Protein AF-A0AB73K8T6-F1 (afdb_monomer_lite)

Radius of gyration: 28.18 Å; chains: 1; bounding box: 65×50×75 Å

Secondary structure (DSSP, 8-state):
--HHHHHHHHHHHHHTTSPPPS-----TTSTTTTHHHHTTTS-GGG--HHHHHHHHHHBTTTB--HHHHHHHHHHHHHHHHHT-TTPPPHHHHHHHHHHTTGGGS-HHHHHHHHHHHHHHHHHHHHSSS-SS-HHHHHHHHHHTT--SHHHHHHHTT--SHHHHHHHHHHHHHSEE-SSS-EE--TT--TTSHHHHHHHHHHSSSHHHHHHHHHHHH---HHHHHHHHHHHHHH-HHHHTPPP--SS--HHHHHHHHHHHHHHHHHHHHHHHHHHHHHHHHTTPPPP-HHHHHTTS--SBTTB---HHHHHHHHHHIIIII-TT--SHHHHHHHHHHHHTT-

Sequence (342 aa):
MTMTDAAQRRLYEVFGQVARPERIEVCPHCSDADLGCSLLKEPVSAIAAADLAGYAAKAITTWGGAGDLRYLLPRMLECVVAGAADFPDPEIVLGKLALADWHHWPAEEARAIDDFLHAWWETTLEQYPAPQPVGTVLCSIAAAGIDLDPYLRAWSPLDGDDSIRHLYDFLATDVDWSPDPQLTNAFWNGESVAYRQVLTWIGGGPATRAVEAAFERATSEPVLELLDTIHDWISPLERDRPAVPGTLSERETMEYLARTGAKSRWAHNKRLAKARSDACDRGKEPFDLAVLETLCDTSREGRMDAVDIRHERFEWKYYTQFPDVMTLRDFARKVDELNRWS

pLDDT: mean 85.0, std 15.56, range [35.66, 98.5]

Structure (mmCIF, N/CA/C/O backbone):
data_AF-A0AB73K8T6-F1
#
_entry.id   AF-A0AB73K8T6-F1
#
loop_
_atom_site.group_PDB
_atom_site.id
_atom_site.type_symbol
_atom_site.label_atom_id
_atom_site.label_alt_id
_atom_site.label_comp_id
_atom_site.label_asym_id
_atom_site.label_entity_id
_atom_site.label_seq_id
_atom_site.pdbx_PDB_ins_code
_atom_site.Cartn_x
_atom_site.Cartn_y
_atom_site.Cartn_z
_atom_site.occupancy
_atom_site.B_iso_or_equiv
_atom_site.auth_seq_id
_atom_site.auth_comp_id
_atom_site.auth_asym_id
_atom_site.auth_atom_id
_atom_site.pdbx_PDB_model_num
ATOM 1 N N . MET A 1 1 ? 10.091 -20.225 1.231 1.00 59.16 1 MET A N 1
ATOM 2 C CA . MET A 1 1 ? 10.067 -19.618 -0.108 1.00 59.16 1 MET A CA 1
ATOM 3 C C . MET A 1 1 ? 8.746 -18.893 -0.206 1.00 59.16 1 MET A C 1
ATOM 5 O O . MET A 1 1 ? 7.718 -19.561 -0.157 1.00 59.16 1 MET A O 1
ATOM 9 N N . THR A 1 2 ? 8.783 -17.567 -0.167 1.00 82.12 2 THR A N 1
ATOM 10 C CA . THR A 1 2 ? 7.595 -16.702 -0.215 1.00 82.12 2 THR A CA 1
ATOM 11 C C . THR A 1 2 ? 6.998 -16.690 -1.628 1.00 82.12 2 THR A C 1
ATOM 13 O O . THR A 1 2 ? 7.630 -17.166 -2.579 1.00 82.12 2 THR A O 1
ATOM 16 N N . MET A 1 3 ? 5.783 -16.153 -1.788 1.00 86.62 3 MET A N 1
ATOM 17 C CA . MET A 1 3 ? 5.211 -15.914 -3.121 1.00 86.62 3 MET A CA 1
ATOM 18 C C . MET A 1 3 ? 6.088 -14.954 -3.931 1.00 86.62 3 MET A C 1
ATOM 20 O O . MET A 1 3 ? 6.347 -15.204 -5.109 1.00 86.62 3 MET A O 1
ATOM 24 N N . THR A 1 4 ? 6.644 -13.935 -3.270 1.00 89.69 4 THR A N 1
ATOM 25 C CA . THR A 1 4 ? 7.599 -13.004 -3.881 1.00 89.69 4 THR A CA 1
ATOM 26 C C . THR A 1 4 ? 8.863 -13.715 -4.381 1.00 89.69 4 THR A C 1
ATOM 28 O O . THR A 1 4 ? 9.263 -13.480 -5.518 1.00 89.69 4 THR A O 1
ATOM 31 N N . ASP A 1 5 ? 9.444 -14.661 -3.628 1.00 91.31 5 ASP A N 1
ATOM 32 C CA . ASP A 1 5 ? 10.625 -15.425 -4.083 1.00 91.31 5 ASP A CA 1
ATOM 33 C C . ASP A 1 5 ? 10.322 -16.226 -5.364 1.00 91.31 5 ASP A C 1
ATOM 35 O O . ASP A 1 5 ? 11.162 -16.375 -6.256 1.00 91.31 5 ASP A O 1
ATOM 39 N N . ALA A 1 6 ? 9.116 -16.798 -5.461 1.00 93.81 6 ALA A N 1
ATOM 40 C CA . ALA A 1 6 ? 8.698 -17.544 -6.642 1.00 93.81 6 ALA A CA 1
ATOM 41 C C . ALA A 1 6 ? 8.513 -16.621 -7.856 1.00 93.81 6 ALA A C 1
ATOM 43 O O . ALA A 1 6 ? 8.988 -16.959 -8.943 1.00 93.81 6 ALA A O 1
ATOM 44 N N . ALA A 1 7 ? 7.896 -15.453 -7.664 1.00 96.12 7 ALA A N 1
ATOM 45 C CA . ALA A 1 7 ? 7.729 -14.457 -8.716 1.00 96.12 7 ALA A CA 1
ATOM 46 C C . ALA A 1 7 ? 9.072 -13.845 -9.164 1.00 96.12 7 ALA A C 1
ATOM 48 O O . ALA A 1 7 ? 9.309 -13.685 -10.360 1.00 96.12 7 ALA A O 1
ATOM 49 N N . GLN A 1 8 ? 10.010 -13.610 -8.241 1.00 95.38 8 GLN A N 1
ATOM 50 C CA . GLN A 1 8 ? 11.372 -13.173 -8.566 1.00 95.38 8 GLN A CA 1
ATOM 51 C C . GLN A 1 8 ? 12.116 -14.196 -9.428 1.00 95.38 8 GLN A C 1
ATOM 53 O O . GLN A 1 8 ? 12.714 -13.835 -10.441 1.00 95.38 8 GLN A O 1
ATOM 58 N N . ARG A 1 9 ? 12.044 -15.492 -9.091 1.00 96.69 9 ARG A N 1
ATOM 59 C CA . ARG A 1 9 ? 12.618 -16.541 -9.954 1.00 96.69 9 ARG A CA 1
ATOM 60 C C . ARG A 1 9 ? 11.992 -16.522 -11.345 1.00 96.69 9 ARG A C 1
ATOM 62 O O . ARG A 1 9 ? 12.717 -16.632 -12.331 1.00 96.69 9 ARG A O 1
ATOM 69 N N . ARG A 1 10 ? 10.673 -16.324 -11.432 1.00 97.50 10 ARG A N 1
ATOM 70 C CA . ARG A 1 10 ? 9.970 -16.226 -12.714 1.00 97.50 10 ARG A CA 1
ATOM 71 C C . ARG A 1 10 ? 10.443 -15.031 -13.547 1.00 97.50 10 ARG A C 1
ATOM 73 O O . ARG A 1 10 ? 10.624 -15.191 -14.752 1.00 97.50 10 ARG A O 1
ATOM 80 N N . LEU A 1 11 ? 10.702 -13.877 -12.928 1.00 97.81 11 LEU A N 1
ATOM 81 C CA . LEU A 1 11 ? 11.311 -12.731 -13.611 1.00 97.81 11 LEU A CA 1
ATOM 82 C C . LEU A 1 11 ? 12.661 -13.114 -14.229 1.00 97.81 11 LEU A C 1
ATOM 84 O O . LEU A 1 11 ? 12.871 -12.883 -15.416 1.00 97.81 11 LEU A O 1
ATOM 88 N N . TYR A 1 12 ? 13.551 -13.756 -13.469 1.00 98.06 12 TYR A N 1
ATOM 89 C CA . TYR A 1 12 ? 14.845 -14.201 -14.000 1.00 98.06 12 TYR A CA 1
ATOM 90 C C . TYR A 1 12 ? 14.717 -15.222 -15.140 1.00 98.06 12 TYR A C 1
ATOM 92 O O . TYR A 1 12 ? 15.482 -15.157 -16.099 1.00 98.06 12 TYR A O 1
ATOM 100 N N . GLU A 1 13 ? 13.755 -16.145 -15.073 1.00 97.88 13 GLU A N 1
ATOM 101 C CA . GLU A 1 13 ? 13.498 -17.113 -16.149 1.00 97.88 13 GLU A CA 1
ATOM 102 C C . GLU A 1 13 ? 13.061 -16.431 -17.453 1.00 97.88 13 GLU A C 1
ATOM 104 O O . GLU A 1 13 ? 13.583 -16.746 -18.525 1.00 97.88 13 GLU A O 1
ATOM 109 N N . VAL A 1 14 ? 12.103 -15.503 -17.360 1.00 98.06 14 VAL A N 1
ATOM 110 C CA . VAL A 1 14 ? 11.500 -14.829 -18.517 1.00 98.06 14 VAL A CA 1
ATOM 111 C C . VAL A 1 14 ? 12.468 -13.815 -19.120 1.00 98.06 14 VAL A C 1
ATOM 113 O O . VAL A 1 14 ? 12.782 -13.882 -20.309 1.00 98.06 14 VAL A O 1
ATOM 116 N N . PHE A 1 15 ? 13.008 -12.914 -18.300 1.00 97.81 15 PHE A N 1
ATOM 117 C CA . PHE A 1 15 ? 13.932 -11.880 -18.764 1.00 97.81 15 PHE A CA 1
ATOM 118 C C . PHE A 1 15 ? 15.334 -12.423 -19.060 1.00 97.81 15 PHE A C 1
ATOM 120 O O . PHE A 1 15 ? 16.096 -11.780 -19.776 1.00 97.81 15 PHE A O 1
ATOM 127 N N . GLY A 1 16 ? 15.662 -13.642 -18.619 1.00 95.25 16 GLY A N 1
ATOM 128 C CA . GLY A 1 16 ? 16.872 -14.351 -19.043 1.00 95.25 16 GLY A CA 1
ATOM 129 C C . GLY A 1 16 ? 16.922 -14.650 -20.548 1.00 95.25 16 GLY A C 1
ATOM 130 O O . GLY A 1 16 ? 17.994 -14.952 -21.069 1.00 95.25 16 GLY A O 1
ATOM 131 N N . GLN A 1 17 ? 15.788 -14.546 -21.256 1.00 93.75 17 GLN A N 1
ATOM 132 C CA . GLN A 1 17 ? 15.719 -14.647 -22.719 1.00 93.75 17 GLN A CA 1
ATOM 133 C C . GLN A 1 17 ? 16.012 -13.317 -23.433 1.00 93.75 17 GLN A C 1
ATOM 135 O O . GLN A 1 17 ? 16.189 -13.299 -24.654 1.00 93.75 17 GLN A O 1
ATOM 140 N N . VAL A 1 18 ? 16.057 -12.195 -22.706 1.00 95.19 18 VAL A N 1
ATOM 141 C CA . VAL A 1 18 ? 16.370 -10.885 -23.283 1.00 95.19 18 VAL A CA 1
ATOM 142 C C . VAL A 1 18 ? 17.841 -10.859 -23.683 1.00 95.19 18 VAL A C 1
ATOM 144 O O . VAL A 1 18 ? 18.731 -11.174 -22.892 1.00 95.19 18 VAL A O 1
ATOM 147 N N . ALA A 1 19 ? 18.103 -10.480 -24.935 1.00 93.19 19 ALA A N 1
ATOM 148 C CA . ALA A 1 19 ? 19.460 -10.397 -25.451 1.00 93.19 19 ALA A CA 1
ATOM 149 C C . ALA A 1 19 ? 20.286 -9.405 -24.625 1.00 93.19 19 ALA A C 1
ATOM 151 O O . ALA A 1 19 ? 19.894 -8.252 -24.441 1.00 93.19 19 ALA A O 1
ATOM 152 N N . ARG A 1 20 ? 21.453 -9.858 -24.160 1.00 94.00 20 ARG A N 1
ATOM 153 C CA . ARG A 1 20 ? 22.410 -9.008 -23.458 1.00 94.00 20 ARG A CA 1
ATOM 154 C C . ARG A 1 20 ? 22.823 -7.829 -24.357 1.00 94.00 20 ARG A C 1
ATOM 156 O O . ARG A 1 20 ? 23.320 -8.082 -25.457 1.00 94.00 20 ARG A O 1
ATOM 163 N N . PRO A 1 21 ? 22.700 -6.574 -23.889 1.00 91.62 21 PRO A N 1
ATOM 164 C CA . PRO A 1 21 ? 23.194 -5.415 -24.620 1.00 91.62 21 PRO A CA 1
ATOM 165 C C . PRO A 1 21 ? 24.708 -5.485 -24.847 1.00 91.62 21 PRO A C 1
ATOM 167 O O . PRO A 1 21 ? 25.460 -5.948 -23.985 1.00 91.62 21 PRO A O 1
ATOM 170 N N . GLU A 1 22 ? 25.174 -4.988 -25.992 1.00 88.12 22 GLU A N 1
ATOM 171 C CA . GLU A 1 22 ? 26.615 -4.847 -26.256 1.00 88.12 22 GLU A CA 1
ATOM 172 C C . GLU A 1 22 ? 27.227 -3.708 -25.432 1.00 88.12 22 GLU A C 1
ATOM 174 O O . GLU A 1 22 ? 28.360 -3.805 -24.959 1.00 88.12 22 GLU A O 1
ATOM 179 N N . ARG A 1 23 ? 26.459 -2.629 -25.253 1.00 88.06 23 ARG A N 1
ATOM 180 C CA . ARG A 1 23 ? 26.807 -1.451 -24.460 1.00 88.06 23 ARG A CA 1
ATOM 181 C C . ARG A 1 23 ? 25.536 -0.815 -23.910 1.00 88.06 23 ARG A C 1
ATOM 183 O O . ARG A 1 23 ? 24.521 -0.813 -24.597 1.00 88.06 23 ARG A O 1
ATOM 190 N N . ILE A 1 24 ? 25.636 -0.209 -22.733 1.00 88.75 24 ILE A N 1
ATOM 191 C CA . ILE A 1 24 ? 24.610 0.697 -22.211 1.00 88.75 24 ILE A CA 1
ATOM 192 C C . ILE A 1 24 ? 25.091 2.115 -22.499 1.00 88.75 24 ILE A C 1
ATOM 194 O O . ILE A 1 24 ? 26.185 2.498 -22.082 1.00 88.75 24 ILE A O 1
ATOM 198 N N . GLU A 1 25 ? 24.306 2.885 -23.248 1.00 84.94 25 GLU A N 1
ATOM 199 C CA . GLU A 1 25 ? 24.643 4.282 -23.515 1.00 84.94 25 GLU A CA 1
ATOM 200 C C . GLU A 1 25 ? 24.491 5.103 -22.237 1.00 84.94 25 GLU A C 1
ATOM 202 O O . GLU A 1 25 ? 23.451 5.071 -21.586 1.00 84.94 25 GLU A O 1
ATOM 207 N N . VAL A 1 26 ? 25.535 5.836 -21.866 1.00 82.31 26 VAL A N 1
ATOM 208 C CA . VAL A 1 26 ? 25.570 6.658 -20.653 1.00 82.31 26 VAL A CA 1
ATOM 209 C C . VAL A 1 26 ? 25.834 8.107 -21.027 1.00 82.31 26 VAL A C 1
ATOM 211 O O . VAL A 1 26 ? 26.551 8.396 -21.988 1.00 82.31 26 VAL A O 1
ATOM 214 N N . CYS A 1 27 ? 25.254 9.036 -20.268 1.00 74.44 27 CYS A N 1
ATOM 215 C CA . CYS A 1 27 ? 25.465 10.461 -20.497 1.00 74.44 27 CYS A CA 1
ATOM 216 C C . CYS A 1 27 ? 26.969 10.811 -20.404 1.00 74.44 27 CYS A C 1
ATOM 218 O O . CYS A 1 27 ? 27.564 10.600 -19.344 1.00 74.44 27 CYS A O 1
ATOM 220 N N . PRO A 1 28 ? 27.577 11.416 -21.447 1.00 67.12 28 PRO A N 1
ATOM 221 C CA . PRO A 1 28 ? 29.012 11.733 -21.474 1.00 67.12 28 PRO A CA 1
ATOM 222 C C . PRO A 1 28 ? 29.466 12.731 -20.401 1.00 67.12 28 PRO A C 1
ATOM 224 O O . PRO A 1 28 ? 30.656 12.844 -20.127 1.00 67.12 28 PRO A O 1
ATOM 227 N N . HIS A 1 29 ? 28.527 13.489 -19.830 1.00 69.44 29 HIS A N 1
ATOM 228 C CA . HIS A 1 29 ? 28.793 14.511 -18.816 1.00 69.44 29 HIS A CA 1
ATOM 229 C C . HIS A 1 29 ? 28.636 13.990 -17.382 1.00 69.44 29 HIS A C 1
ATOM 231 O O . HIS A 1 29 ? 28.974 14.700 -16.437 1.00 69.44 29 HIS A O 1
ATOM 237 N N . CYS A 1 30 ? 28.104 12.780 -17.201 1.00 66.19 30 CYS A N 1
ATOM 238 C CA . CYS A 1 30 ? 28.025 12.159 -15.887 1.00 66.19 30 CYS A CA 1
ATOM 239 C C . CYS A 1 30 ? 29.389 11.550 -15.535 1.00 66.19 30 CYS A C 1
ATOM 241 O O . CYS A 1 30 ? 29.990 10.863 -16.356 1.00 66.19 30 CYS A O 1
ATOM 243 N N . SER A 1 31 ? 29.846 11.744 -14.295 1.00 58.09 31 SER A N 1
ATOM 244 C CA . SER A 1 31 ? 31.110 11.244 -13.706 1.00 58.09 31 SER A CA 1
ATOM 245 C C . SER A 1 31 ? 31.275 9.713 -13.683 1.00 58.09 31 SER A C 1
ATOM 247 O O . SER A 1 31 ? 32.236 9.194 -13.128 1.00 58.09 31 SER A O 1
ATOM 249 N N . ASP A 1 32 ? 30.348 9.005 -14.313 1.00 60.38 32 ASP A N 1
ATOM 250 C CA . ASP A 1 32 ? 30.041 7.593 -14.155 1.00 60.38 32 ASP A CA 1
ATOM 251 C C . ASP A 1 32 ? 30.169 6.837 -15.498 1.00 60.38 32 ASP A C 1
ATOM 253 O O . ASP A 1 32 ? 29.643 5.738 -15.652 1.00 60.38 32 ASP A O 1
ATOM 257 N N . ALA A 1 33 ? 30.820 7.421 -16.512 1.00 55.19 33 ALA A N 1
ATOM 258 C CA . ALA A 1 33 ? 30.839 6.879 -17.876 1.00 55.19 33 ALA A CA 1
ATOM 259 C C . ALA A 1 33 ? 31.382 5.431 -17.974 1.00 55.19 33 ALA A C 1
ATOM 261 O O . ALA A 1 33 ? 30.957 4.666 -18.840 1.00 55.19 33 ALA A O 1
ATOM 262 N N . ASP A 1 34 ? 32.259 5.025 -17.050 1.00 59.97 34 ASP A N 1
ATOM 263 C CA . ASP A 1 34 ? 32.814 3.666 -16.989 1.00 59.97 34 ASP A CA 1
ATOM 264 C C . ASP A 1 34 ? 31.864 2.632 -16.338 1.00 59.97 34 ASP A C 1
ATOM 266 O O . ASP A 1 34 ? 32.060 1.423 -16.512 1.00 59.97 34 ASP A O 1
ATOM 270 N N . LEU A 1 35 ? 30.813 3.072 -15.628 1.00 62.88 35 LEU A N 1
ATOM 271 C CA . LEU A 1 35 ? 29.858 2.194 -14.929 1.00 62.88 35 LEU A CA 1
ATOM 272 C C . LEU A 1 35 ? 28.919 1.450 -15.890 1.00 62.88 35 LEU A C 1
ATOM 274 O O . LEU A 1 35 ? 28.563 0.301 -15.641 1.00 62.88 35 LEU A O 1
ATOM 278 N N . GLY A 1 36 ? 28.563 2.037 -17.037 1.00 61.50 36 GLY A N 1
ATOM 279 C CA . GLY A 1 36 ? 27.741 1.340 -18.040 1.00 61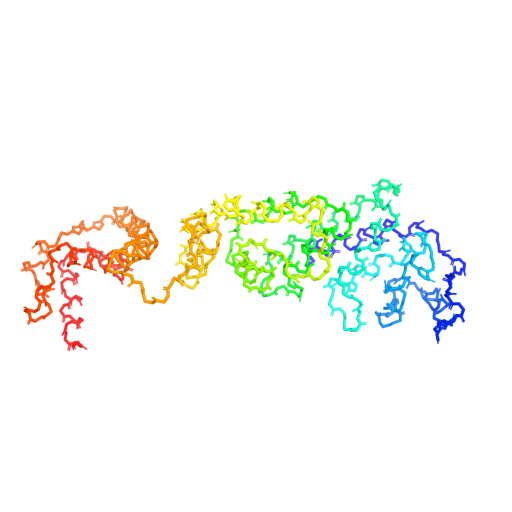.50 36 GLY A CA 1
ATOM 280 C C . GLY A 1 36 ? 28.401 0.051 -18.552 1.00 61.50 36 GLY A C 1
ATOM 281 O O . GLY A 1 36 ? 27.735 -0.960 -18.774 1.00 61.50 36 GLY A O 1
ATOM 282 N N . CYS A 1 37 ? 29.732 0.053 -18.671 1.00 63.41 37 CYS A N 1
ATOM 283 C CA . CYS A 1 37 ? 30.513 -1.108 -19.092 1.00 63.41 37 CYS A CA 1
ATOM 284 C C . CYS A 1 37 ? 30.730 -2.135 -17.969 1.00 63.41 37 CYS A C 1
ATOM 286 O O . CYS A 1 37 ? 30.956 -3.309 -18.267 1.00 63.41 37 CYS A O 1
ATOM 288 N N . SER A 1 38 ? 30.702 -1.737 -16.689 1.00 77.50 38 SER A N 1
ATOM 289 C CA . SER A 1 38 ? 30.888 -2.674 -15.570 1.00 77.50 38 SER A CA 1
ATOM 290 C C . SER A 1 38 ? 29.658 -3.548 -15.330 1.00 77.50 38 SER A C 1
ATOM 292 O O . SER A 1 38 ? 29.824 -4.735 -15.055 1.00 77.50 38 SER A O 1
ATOM 294 N N . LEU A 1 39 ? 28.449 -3.015 -15.538 1.00 85.81 39 LEU A N 1
ATOM 295 C CA . LEU A 1 39 ? 27.178 -3.736 -15.357 1.00 85.81 39 LEU A CA 1
ATOM 296 C C . LEU A 1 39 ? 27.010 -4.946 -16.277 1.00 85.81 39 LEU A C 1
ATOM 298 O O . LEU A 1 39 ? 26.256 -5.863 -15.972 1.00 85.81 39 LEU A O 1
ATOM 302 N N . LEU A 1 40 ? 27.722 -4.965 -17.402 1.00 89.50 40 LEU A N 1
ATOM 303 C CA . LEU A 1 40 ? 27.667 -6.062 -18.360 1.00 89.50 40 LEU A CA 1
ATOM 304 C C . LEU A 1 40 ? 28.763 -7.113 -18.115 1.00 89.50 40 LEU A C 1
ATOM 306 O O . LEU A 1 40 ? 28.820 -8.100 -18.840 1.00 89.50 40 LEU A O 1
ATOM 310 N N . LYS A 1 41 ? 29.674 -6.940 -17.149 1.00 87.38 41 LYS A N 1
ATOM 311 C CA . LYS A 1 41 ? 30.784 -7.895 -16.943 1.00 87.38 41 LYS A CA 1
ATOM 312 C C . LYS A 1 41 ? 30.318 -9.213 -16.332 1.00 87.38 41 LYS A C 1
ATOM 314 O O . LYS A 1 41 ? 30.777 -10.268 -16.761 1.00 87.38 41 LYS A O 1
ATOM 319 N N . GLU A 1 42 ? 29.394 -9.130 -15.387 1.00 88.00 42 GLU A N 1
ATOM 320 C CA . GLU A 1 42 ? 28.877 -10.264 -14.626 1.00 88.00 42 GLU A CA 1
ATOM 321 C C . GLU A 1 42 ? 27.467 -10.663 -15.098 1.00 88.00 42 GLU A C 1
ATOM 323 O O . GLU A 1 42 ? 26.777 -9.870 -15.751 1.00 88.00 42 GLU A O 1
ATOM 328 N N . PRO A 1 43 ? 27.002 -11.888 -14.787 1.00 92.19 43 PRO A N 1
ATOM 329 C CA . PRO A 1 43 ? 25.594 -12.245 -14.933 1.00 92.19 43 PRO A CA 1
ATOM 330 C C . PRO A 1 43 ? 24.690 -11.270 -14.166 1.00 92.19 43 PRO A C 1
ATOM 332 O O . PRO A 1 43 ? 25.046 -10.831 -13.075 1.00 92.19 43 PRO A O 1
ATOM 335 N N . VAL A 1 44 ? 23.490 -10.988 -14.687 1.00 95.25 44 VAL A N 1
ATOM 336 C CA . VAL A 1 44 ? 22.542 -10.010 -14.103 1.00 95.25 44 VAL A CA 1
ATOM 337 C C . VAL A 1 44 ? 22.264 -10.270 -12.619 1.00 95.25 44 VAL A C 1
ATOM 339 O O . VAL A 1 44 ? 22.242 -9.339 -11.820 1.00 95.25 44 VAL A O 1
ATOM 342 N N . SER A 1 45 ? 22.137 -11.539 -12.225 1.00 95.12 45 SER A N 1
ATOM 343 C CA . SER A 1 45 ? 21.906 -11.949 -10.834 1.00 95.12 45 SER A CA 1
ATOM 344 C C . SER A 1 45 ? 23.086 -11.687 -9.889 1.00 95.12 45 SER A C 1
ATOM 346 O O . SER A 1 45 ? 22.910 -11.698 -8.677 1.00 95.12 45 SER A O 1
ATOM 348 N N . ALA A 1 46 ? 24.297 -11.491 -10.418 1.00 94.56 46 ALA A N 1
ATOM 349 C CA . ALA A 1 46 ? 25.523 -11.293 -9.642 1.00 94.56 46 ALA A CA 1
ATOM 350 C C . ALA A 1 46 ? 25.921 -9.814 -9.501 1.00 94.56 46 ALA A C 1
ATOM 352 O O . ALA A 1 46 ? 26.876 -9.504 -8.790 1.00 94.56 46 ALA A O 1
ATOM 353 N N . ILE A 1 47 ? 25.201 -8.895 -10.152 1.00 93.38 47 ILE A N 1
ATOM 354 C CA . ILE A 1 47 ? 25.486 -7.460 -10.067 1.00 93.38 47 ILE A CA 1
ATOM 355 C C . ILE A 1 47 ? 25.196 -6.977 -8.639 1.00 93.38 47 ILE A C 1
ATOM 357 O O . ILE A 1 47 ? 24.110 -7.206 -8.093 1.00 93.38 47 ILE A O 1
ATOM 361 N N . ALA A 1 48 ? 26.160 -6.300 -8.014 1.00 91.88 48 ALA A N 1
ATOM 362 C CA . ALA A 1 48 ? 25.964 -5.722 -6.691 1.00 91.88 48 ALA A CA 1
ATOM 363 C C . ALA A 1 48 ? 24.959 -4.558 -6.749 1.00 91.88 48 ALA A C 1
ATOM 365 O O . ALA A 1 48 ? 24.943 -3.784 -7.705 1.00 91.88 48 ALA A O 1
ATOM 366 N N . ALA A 1 49 ? 24.136 -4.405 -5.706 1.00 93.00 49 ALA A N 1
ATOM 367 C CA . ALA A 1 49 ? 23.122 -3.349 -5.656 1.00 93.00 49 ALA A CA 1
ATOM 368 C C . ALA A 1 49 ? 23.735 -1.946 -5.817 1.00 93.00 49 ALA A C 1
ATOM 370 O O . ALA A 1 49 ? 23.202 -1.136 -6.570 1.00 93.00 49 ALA A O 1
ATOM 371 N N . ALA A 1 50 ? 24.889 -1.696 -5.188 1.00 89.88 50 ALA A N 1
ATOM 372 C CA . ALA A 1 50 ? 25.610 -0.426 -5.283 1.00 89.88 50 ALA A CA 1
ATOM 373 C C . ALA A 1 50 ? 26.061 -0.099 -6.719 1.00 89.88 50 ALA A C 1
ATOM 375 O O . ALA A 1 50 ? 25.933 1.041 -7.159 1.00 89.88 50 ALA A O 1
ATOM 376 N N . ASP A 1 51 ? 26.525 -1.100 -7.473 1.00 89.25 51 ASP A N 1
ATOM 377 C CA . ASP A 1 51 ? 26.923 -0.910 -8.872 1.00 89.25 51 ASP A CA 1
ATOM 378 C C . ASP A 1 51 ? 25.697 -0.633 -9.758 1.00 89.25 51 ASP A C 1
ATOM 380 O O . ASP A 1 51 ? 25.744 0.199 -10.665 1.00 89.25 51 ASP A O 1
ATOM 384 N N . LEU A 1 52 ? 24.573 -1.301 -9.470 1.00 92.69 52 LEU A N 1
ATOM 385 C CA . LEU A 1 52 ? 23.320 -1.167 -10.215 1.00 92.69 52 LEU A CA 1
ATOM 386 C C . LEU A 1 52 ? 22.556 0.130 -9.902 1.00 92.69 52 LEU A C 1
ATOM 388 O O . LEU A 1 52 ? 21.840 0.632 -10.771 1.00 92.69 52 LEU A O 1
ATOM 392 N N . ALA A 1 53 ? 22.714 0.694 -8.702 1.00 92.19 53 ALA A N 1
ATOM 393 C CA . ALA A 1 53 ? 21.979 1.870 -8.229 1.00 92.19 53 ALA A CA 1
ATOM 394 C C . ALA A 1 53 ? 22.109 3.067 -9.185 1.00 92.19 53 ALA A C 1
ATOM 396 O O . ALA A 1 53 ? 21.123 3.740 -9.501 1.00 92.19 53 ALA A O 1
ATOM 397 N N . GLY A 1 54 ? 23.319 3.287 -9.714 1.00 89.94 54 GLY A N 1
ATOM 398 C CA . GLY A 1 54 ? 23.600 4.362 -10.664 1.00 89.94 54 GLY A CA 1
ATOM 399 C C . GLY A 1 54 ? 22.790 4.249 -11.958 1.00 89.94 54 GLY A C 1
ATOM 400 O O . GLY A 1 54 ? 22.289 5.267 -12.442 1.00 89.94 54 GLY A O 1
ATOM 401 N N . TYR A 1 55 ? 22.624 3.026 -12.475 1.00 92.56 55 TYR A N 1
ATOM 402 C CA . TYR A 1 55 ? 21.757 2.747 -13.619 1.00 92.56 55 TYR A CA 1
ATOM 403 C C . TYR A 1 55 ? 20.281 2.860 -13.237 1.00 92.56 55 TYR A C 1
ATOM 405 O O . TYR A 1 55 ? 19.543 3.562 -13.921 1.00 92.56 55 TYR A O 1
ATOM 413 N N . ALA A 1 56 ? 19.850 2.251 -12.130 1.00 94.62 56 ALA A N 1
ATOM 414 C CA . ALA A 1 56 ? 18.449 2.246 -11.706 1.00 94.62 56 ALA A CA 1
ATOM 415 C C . ALA A 1 56 ? 17.863 3.667 -11.563 1.00 94.62 56 ALA A C 1
ATOM 417 O O . ALA A 1 56 ? 16.757 3.935 -12.035 1.00 94.62 56 ALA A O 1
ATOM 418 N N . ALA A 1 57 ? 18.636 4.616 -11.024 1.00 92.69 57 ALA A N 1
ATOM 419 C CA . ALA A 1 57 ? 18.222 6.018 -10.921 1.00 92.69 57 ALA A CA 1
ATOM 420 C C . ALA A 1 57 ? 18.046 6.697 -12.299 1.00 92.69 57 ALA A C 1
ATOM 422 O O . ALA A 1 57 ? 17.168 7.543 -12.502 1.00 92.69 57 ALA A O 1
ATOM 423 N N . LYS A 1 58 ? 18.885 6.323 -13.270 1.00 91.75 58 LYS A N 1
ATOM 424 C CA . LYS A 1 58 ? 19.097 7.044 -14.536 1.00 91.75 58 LYS A CA 1
ATOM 425 C C . LYS A 1 58 ? 18.506 6.349 -15.766 1.00 91.75 58 LYS A C 1
ATOM 427 O O . LYS A 1 58 ? 18.492 6.954 -16.842 1.00 91.75 58 LYS A O 1
ATOM 432 N N . ALA A 1 59 ? 18.016 5.120 -15.605 1.00 93.62 59 ALA A N 1
ATOM 433 C CA . ALA A 1 59 ? 17.482 4.289 -16.673 1.00 93.62 59 ALA A CA 1
ATOM 434 C C . ALA A 1 59 ? 16.424 5.049 -17.482 1.00 93.62 59 ALA A C 1
ATOM 436 O O . ALA A 1 59 ? 15.580 5.748 -16.902 1.00 93.62 59 ALA A O 1
ATOM 437 N N . ILE A 1 60 ? 16.501 4.920 -18.811 1.00 93.00 60 ILE A N 1
ATOM 438 C CA . ILE A 1 60 ? 15.632 5.520 -19.842 1.00 93.00 60 ILE A CA 1
ATOM 439 C C . ILE A 1 60 ? 15.728 7.045 -19.954 1.00 93.00 60 ILE A C 1
ATOM 441 O O . ILE A 1 60 ? 15.599 7.590 -21.047 1.00 93.00 60 ILE A O 1
ATOM 445 N N . THR A 1 61 ? 15.972 7.758 -18.857 1.00 90.19 61 THR A N 1
ATOM 446 C CA . THR A 1 61 ? 16.026 9.223 -18.865 1.00 90.19 61 THR A CA 1
ATOM 447 C C . THR A 1 61 ? 17.365 9.740 -19.370 1.00 90.19 61 THR A C 1
ATOM 449 O O . THR A 1 61 ? 17.411 10.654 -20.186 1.00 90.19 61 THR A O 1
ATOM 452 N N . THR A 1 62 ? 18.465 9.170 -18.881 1.00 86.94 62 THR A N 1
ATOM 453 C CA . THR A 1 62 ? 19.824 9.594 -19.262 1.00 86.94 62 THR A CA 1
ATOM 454 C C . THR A 1 62 ? 20.743 8.430 -19.597 1.00 86.94 62 THR A C 1
ATOM 456 O O . THR A 1 62 ? 21.810 8.658 -20.169 1.00 86.94 62 THR A O 1
ATOM 459 N N . TRP A 1 63 ? 20.373 7.210 -19.197 1.00 89.88 63 TRP A N 1
ATOM 460 C CA . TRP A 1 63 ? 21.160 5.998 -19.382 1.00 89.88 63 TRP A CA 1
ATOM 461 C C . TRP A 1 63 ? 20.315 4.900 -20.020 1.00 89.88 63 TRP A C 1
ATOM 463 O O . TRP A 1 63 ? 19.270 4.526 -19.484 1.00 89.88 63 TRP A O 1
ATOM 473 N N . GLY A 1 64 ? 20.817 4.344 -21.117 1.00 90.62 64 GLY A N 1
ATOM 474 C CA . GLY A 1 64 ? 20.216 3.231 -21.837 1.00 90.62 64 GLY A CA 1
ATOM 475 C C . GLY A 1 64 ? 18.804 3.498 -22.359 1.00 90.62 64 GLY A C 1
ATOM 476 O O . GLY A 1 64 ? 18.250 4.592 -22.245 1.00 90.62 64 GLY A O 1
ATOM 477 N N . GLY A 1 65 ? 18.215 2.459 -22.940 1.00 93.62 65 GLY A N 1
ATOM 478 C CA . GLY A 1 65 ? 16.824 2.440 -23.390 1.00 93.62 65 GLY A CA 1
ATOM 479 C C . GLY A 1 65 ? 16.004 1.327 -22.739 1.00 93.62 65 GLY A C 1
ATOM 480 O O . GLY A 1 65 ? 16.465 0.618 -21.845 1.00 93.62 65 GLY A O 1
ATOM 481 N N . ALA A 1 66 ? 14.780 1.130 -23.234 1.00 95.62 66 ALA A N 1
ATOM 482 C CA . ALA A 1 66 ? 13.880 0.082 -22.746 1.00 95.62 66 ALA A CA 1
ATOM 483 C C . ALA A 1 66 ? 14.486 -1.333 -22.847 1.00 95.62 66 ALA A C 1
ATOM 485 O O . ALA A 1 66 ? 14.214 -2.175 -21.999 1.00 95.62 66 ALA A O 1
ATOM 486 N N . GLY A 1 67 ? 15.336 -1.600 -23.847 1.00 95.75 67 GLY A N 1
ATOM 487 C CA . GLY A 1 67 ? 16.035 -2.885 -23.981 1.00 95.75 67 GLY A CA 1
ATOM 488 C C . GLY A 1 67 ? 17.021 -3.162 -22.842 1.00 95.75 67 GLY A C 1
ATOM 489 O O . GLY A 1 67 ? 17.036 -4.266 -22.302 1.00 95.75 67 GLY A O 1
ATOM 490 N N . ASP A 1 68 ? 17.787 -2.148 -22.430 1.00 95.38 68 ASP A N 1
ATOM 491 C CA . ASP A 1 68 ? 18.712 -2.263 -21.297 1.00 95.38 68 ASP A CA 1
ATOM 492 C C . ASP A 1 68 ? 17.943 -2.449 -19.986 1.00 95.38 68 ASP A C 1
ATOM 494 O O . ASP A 1 68 ? 18.339 -3.259 -19.147 1.00 95.38 68 ASP A O 1
ATOM 498 N N . LEU A 1 69 ? 16.808 -1.746 -19.846 1.00 97.12 69 LEU A N 1
ATOM 499 C CA . LEU A 1 69 ? 15.954 -1.869 -18.667 1.00 97.12 69 LEU A CA 1
ATOM 500 C C . LEU A 1 69 ? 15.431 -3.296 -18.561 1.00 97.12 69 LEU A C 1
ATOM 502 O O . LEU A 1 69 ? 15.582 -3.905 -17.512 1.00 97.12 69 LEU A O 1
ATOM 506 N N . ARG A 1 70 ? 14.887 -3.850 -19.652 1.00 97.69 70 ARG A N 1
ATOM 507 C CA . ARG A 1 70 ? 14.413 -5.242 -19.715 1.00 97.69 70 ARG A CA 1
ATOM 508 C C . ARG A 1 70 ? 15.488 -6.225 -19.262 1.00 97.69 70 ARG A C 1
ATOM 510 O O . ARG A 1 70 ? 15.205 -7.107 -18.462 1.00 97.69 70 ARG A O 1
ATOM 517 N N . TYR A 1 71 ? 16.722 -6.052 -19.733 1.00 97.31 71 TYR A N 1
ATOM 518 C CA . TYR A 1 71 ? 17.828 -6.937 -19.370 1.00 97.31 71 TYR A CA 1
ATOM 519 C C . TYR A 1 71 ? 18.184 -6.868 -17.873 1.00 97.31 71 TYR A C 1
ATOM 521 O O . TYR A 1 71 ? 18.449 -7.899 -17.258 1.00 97.31 71 TYR A O 1
ATOM 529 N N . LEU A 1 72 ? 18.174 -5.675 -17.268 1.00 97.19 72 LEU A N 1
ATOM 530 C CA . LEU A 1 72 ? 18.566 -5.467 -15.865 1.00 97.19 72 LEU A CA 1
ATOM 531 C C . LEU A 1 72 ? 17.401 -5.563 -14.863 1.00 97.19 72 LEU A C 1
ATOM 533 O O . LEU A 1 72 ? 17.637 -5.636 -13.653 1.00 97.19 72 LEU A O 1
ATOM 537 N N . LEU A 1 73 ? 16.156 -5.595 -15.346 1.00 98.06 73 LEU A N 1
ATOM 538 C CA . LEU A 1 73 ? 14.949 -5.483 -14.530 1.00 98.06 73 LEU A CA 1
ATOM 539 C C . LEU A 1 73 ? 14.845 -6.526 -13.406 1.00 98.06 73 LEU A C 1
ATOM 541 O O . LEU A 1 73 ? 14.555 -6.111 -12.282 1.00 98.06 73 LEU A O 1
ATOM 545 N N . PRO A 1 74 ? 15.107 -7.834 -13.623 1.00 98.06 74 PRO A N 1
ATOM 546 C CA . PRO A 1 74 ? 14.968 -8.824 -12.552 1.00 98.06 74 PRO A CA 1
ATOM 547 C C . PRO A 1 74 ? 15.822 -8.484 -11.332 1.00 98.06 74 PRO A C 1
ATOM 549 O O . PRO A 1 74 ? 15.350 -8.559 -10.199 1.00 98.06 74 PRO A O 1
ATOM 552 N N . ARG A 1 75 ? 17.059 -8.028 -11.567 1.00 97.56 75 ARG A N 1
ATOM 553 C CA . ARG A 1 75 ? 17.969 -7.641 -10.491 1.00 97.56 75 ARG A CA 1
ATOM 554 C C . ARG A 1 75 ? 17.539 -6.345 -9.817 1.00 97.56 75 ARG A C 1
ATOM 556 O O . ARG A 1 75 ? 17.642 -6.242 -8.599 1.00 97.56 75 ARG A O 1
ATOM 563 N N . MET A 1 76 ? 17.040 -5.376 -10.585 1.00 97.56 76 MET A N 1
ATOM 564 C CA . MET A 1 76 ? 16.518 -4.121 -10.032 1.00 97.56 76 MET A CA 1
ATOM 565 C C . MET A 1 76 ? 15.344 -4.377 -9.080 1.00 97.56 76 MET A C 1
ATOM 567 O O . MET A 1 76 ? 15.343 -3.855 -7.967 1.00 97.56 76 MET A O 1
ATOM 571 N N . LEU A 1 77 ? 14.384 -5.214 -9.484 1.00 97.56 77 LEU A N 1
ATOM 572 C CA . LEU A 1 77 ? 13.217 -5.557 -8.665 1.00 97.56 77 LEU A CA 1
ATOM 573 C C . LEU A 1 77 ? 13.589 -6.404 -7.440 1.00 97.56 77 LEU A C 1
ATOM 575 O O . LEU A 1 77 ? 13.015 -6.219 -6.368 1.00 97.56 77 LEU A O 1
ATOM 579 N N . GLU A 1 78 ? 14.590 -7.280 -7.554 1.00 96.38 78 GLU A N 1
ATOM 580 C CA . GLU A 1 78 ? 15.140 -7.997 -6.399 1.00 96.38 78 GLU A CA 1
ATOM 581 C C . GLU A 1 78 ? 15.731 -7.035 -5.354 1.00 96.38 78 GLU A C 1
ATOM 583 O O . GLU A 1 78 ? 15.423 -7.157 -4.169 1.00 96.38 78 GLU A O 1
ATOM 588 N N . CYS A 1 79 ? 16.528 -6.047 -5.782 1.00 95.81 79 CYS A N 1
ATOM 589 C CA . CYS A 1 79 ? 17.104 -5.035 -4.888 1.00 95.81 79 CYS A CA 1
ATOM 590 C C . CYS A 1 79 ? 16.030 -4.193 -4.181 1.00 95.81 79 CYS A C 1
ATOM 592 O O . CYS A 1 79 ? 16.180 -3.895 -2.995 1.00 95.81 79 CYS A O 1
ATOM 594 N N . VAL A 1 80 ? 14.952 -3.839 -4.893 1.00 95.12 80 VAL A N 1
ATOM 595 C CA . VAL A 1 80 ? 13.807 -3.092 -4.341 1.00 95.12 80 VAL A CA 1
ATOM 596 C C . VAL A 1 80 ? 13.126 -3.871 -3.218 1.00 95.12 80 VAL A C 1
ATOM 598 O O . VAL A 1 80 ? 12.911 -3.330 -2.135 1.00 95.12 80 VAL A O 1
ATOM 601 N N . VAL A 1 81 ? 12.822 -5.152 -3.437 1.00 92.62 81 VAL A N 1
ATOM 602 C CA . VAL A 1 81 ? 12.172 -5.996 -2.417 1.00 92.62 81 VAL A CA 1
ATOM 603 C C . VAL A 1 81 ? 13.093 -6.226 -1.223 1.00 92.62 81 VAL A C 1
ATOM 605 O O . VAL A 1 81 ? 12.643 -6.197 -0.081 1.00 92.62 81 VAL A O 1
ATOM 608 N N . ALA A 1 82 ? 14.390 -6.419 -1.474 1.00 90.75 82 ALA A N 1
ATOM 60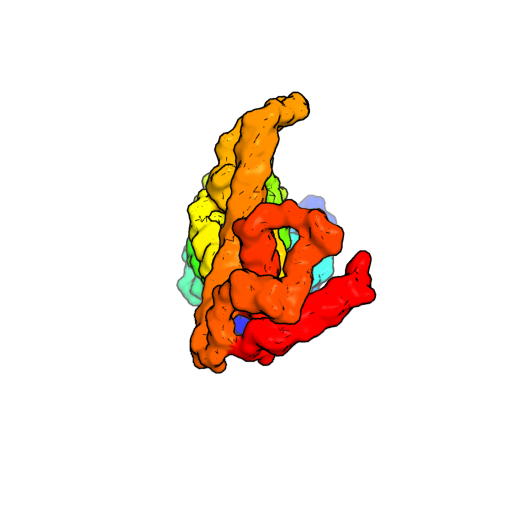9 C CA . ALA A 1 82 ? 15.376 -6.636 -0.423 1.00 90.75 82 ALA A CA 1
ATOM 610 C C . ALA A 1 82 ? 15.645 -5.389 0.442 1.00 90.75 82 ALA A C 1
ATOM 612 O O . ALA A 1 82 ? 16.300 -5.517 1.475 1.00 90.75 82 ALA A O 1
ATOM 613 N N . GLY A 1 83 ? 15.182 -4.199 0.033 1.00 88.44 83 GLY A N 1
ATOM 614 C CA . GLY A 1 83 ? 15.475 -2.943 0.732 1.00 88.44 83 GLY A CA 1
ATOM 615 C C . GLY A 1 83 ? 16.972 -2.633 0.748 1.00 88.44 83 GLY A C 1
ATOM 616 O O . GLY A 1 83 ? 17.524 -2.268 1.785 1.00 88.44 83 GLY A O 1
ATOM 617 N N . ALA A 1 84 ? 17.658 -2.864 -0.378 1.00 87.69 84 ALA A N 1
ATOM 618 C CA . ALA A 1 84 ? 19.103 -2.679 -0.461 1.00 87.69 84 ALA A CA 1
ATOM 619 C C . ALA A 1 84 ? 19.505 -1.235 -0.108 1.00 87.69 84 ALA A C 1
ATOM 621 O O . ALA A 1 84 ? 18.969 -0.277 -0.664 1.00 87.69 84 ALA A O 1
ATOM 622 N N . ALA A 1 85 ? 20.475 -1.087 0.799 1.00 84.69 85 ALA A N 1
ATOM 623 C CA . ALA A 1 85 ? 20.995 0.221 1.189 1.00 84.69 85 ALA A CA 1
ATOM 624 C C . ALA A 1 85 ? 21.561 0.979 -0.023 1.00 84.69 85 ALA A C 1
ATOM 626 O O . ALA A 1 85 ? 22.171 0.375 -0.909 1.00 84.69 85 ALA A O 1
ATOM 627 N N . ASP A 1 86 ? 21.356 2.298 -0.041 1.00 85.38 86 ASP A N 1
ATOM 628 C CA . ASP A 1 86 ? 21.799 3.215 -1.101 1.00 85.38 86 ASP A CA 1
ATOM 629 C C . ASP A 1 86 ? 21.236 2.907 -2.507 1.00 85.38 86 ASP A C 1
ATOM 631 O O . ASP A 1 86 ? 21.702 3.460 -3.508 1.00 85.38 86 ASP A O 1
ATOM 635 N N . PHE A 1 87 ? 20.220 2.043 -2.607 1.00 93.56 87 PHE A N 1
ATOM 636 C CA . PHE A 1 87 ? 19.470 1.828 -3.842 1.00 93.56 87 PHE A CA 1
ATOM 637 C C . PHE A 1 87 ? 18.386 2.909 -4.007 1.00 93.56 87 PHE A C 1
ATOM 639 O O . PHE A 1 87 ? 17.886 3.413 -3.001 1.00 93.56 87 PHE A O 1
ATOM 646 N N . PRO A 1 88 ? 18.009 3.297 -5.243 1.00 94.94 88 PRO A N 1
ATOM 647 C CA . PRO A 1 88 ? 16.952 4.284 -5.447 1.00 94.94 88 PRO A CA 1
ATOM 648 C C . PRO A 1 88 ? 15.615 3.841 -4.851 1.00 94.94 88 PRO A C 1
ATOM 650 O O . PRO A 1 88 ? 15.314 2.644 -4.843 1.00 94.94 88 PRO A O 1
ATOM 653 N N . ASP A 1 89 ? 14.806 4.822 -4.441 1.00 95.31 89 ASP A N 1
ATOM 654 C CA . ASP A 1 89 ? 13.466 4.580 -3.907 1.00 95.31 89 ASP A CA 1
ATOM 655 C C . ASP A 1 89 ? 12.646 3.690 -4.861 1.00 95.31 89 ASP A C 1
ATOM 657 O O . ASP A 1 89 ? 12.728 3.863 -6.089 1.00 95.31 89 ASP A O 1
ATOM 661 N N . PRO A 1 90 ? 11.852 2.740 -4.335 1.00 97.12 90 PRO A N 1
ATOM 662 C CA . PRO A 1 90 ? 11.055 1.828 -5.150 1.00 97.12 90 PRO A CA 1
ATOM 663 C C . PRO A 1 90 ? 10.200 2.539 -6.208 1.00 97.12 90 PRO A C 1
ATOM 665 O O . PRO A 1 90 ? 10.157 2.106 -7.360 1.00 97.12 90 PRO A O 1
ATOM 668 N N . GLU A 1 91 ? 9.610 3.685 -5.872 1.00 97.69 91 GLU A N 1
ATOM 669 C CA . GLU A 1 91 ? 8.792 4.503 -6.765 1.00 97.69 91 GLU A CA 1
ATOM 670 C C . GLU A 1 91 ? 9.578 4.992 -7.989 1.00 97.69 91 GLU A C 1
ATOM 672 O O . GLU A 1 91 ? 9.051 5.014 -9.104 1.00 97.69 91 GLU A O 1
ATOM 677 N N . ILE A 1 92 ? 10.863 5.326 -7.815 1.00 97.00 92 ILE A N 1
ATOM 678 C CA . ILE A 1 92 ? 11.752 5.726 -8.916 1.00 97.00 92 ILE A CA 1
ATOM 679 C C . ILE A 1 92 ? 11.995 4.542 -9.848 1.00 97.00 92 ILE A C 1
ATOM 681 O O . ILE A 1 92 ? 11.959 4.706 -11.070 1.00 97.00 92 ILE A O 1
ATOM 685 N N . VAL A 1 93 ? 12.265 3.365 -9.279 1.00 97.88 93 VAL A N 1
ATOM 686 C CA . VAL A 1 93 ? 12.585 2.145 -10.030 1.00 97.88 93 VAL A CA 1
ATOM 687 C C . VAL A 1 93 ? 11.365 1.655 -10.808 1.00 97.88 93 VAL A C 1
ATOM 689 O O . VAL A 1 93 ? 11.462 1.433 -12.015 1.00 97.88 93 VAL A O 1
ATOM 692 N N . LEU A 1 94 ? 10.207 1.540 -10.152 1.00 97.94 94 LEU A N 1
ATOM 693 C CA . LEU A 1 94 ? 8.962 1.108 -10.788 1.00 97.94 94 LEU A CA 1
ATOM 694 C C . LEU A 1 94 ? 8.432 2.159 -11.772 1.00 97.94 94 LEU A C 1
ATOM 696 O O . LEU A 1 94 ? 7.930 1.795 -12.833 1.00 97.94 94 LEU A O 1
ATOM 700 N N . GLY A 1 95 ? 8.663 3.450 -11.516 1.00 97.56 95 GLY A N 1
ATOM 701 C CA . GLY A 1 95 ? 8.393 4.524 -12.475 1.00 97.56 95 GLY A CA 1
ATOM 702 C C . GLY A 1 95 ? 9.095 4.342 -13.826 1.00 97.56 95 GLY A C 1
ATOM 703 O O . GLY A 1 95 ? 8.582 4.775 -14.862 1.00 97.56 95 GLY A O 1
ATOM 704 N N . LYS A 1 96 ? 10.244 3.647 -13.865 1.00 97.75 96 LYS A N 1
ATOM 705 C CA . LYS A 1 96 ? 10.939 3.339 -15.128 1.00 97.75 96 LYS A CA 1
ATOM 706 C C . LYS A 1 96 ? 10.147 2.394 -16.016 1.00 97.75 96 LYS A C 1
ATOM 708 O O . LYS A 1 96 ? 10.260 2.507 -17.232 1.00 97.75 96 LYS A O 1
ATOM 713 N N . LEU A 1 97 ? 9.343 1.503 -15.439 1.00 98.00 97 LEU A N 1
ATOM 714 C CA . LEU A 1 97 ? 8.494 0.602 -16.211 1.00 98.00 97 LEU A CA 1
ATOM 715 C C . LEU A 1 97 ? 7.493 1.402 -17.042 1.00 98.00 97 LEU A C 1
ATOM 717 O O . LEU A 1 97 ? 7.419 1.203 -18.254 1.00 98.00 97 LEU A O 1
ATOM 721 N N . ALA A 1 98 ? 6.786 2.356 -16.424 1.00 96.25 98 ALA A N 1
ATOM 722 C CA . ALA A 1 98 ? 5.837 3.218 -17.127 1.00 96.25 98 ALA A CA 1
ATOM 723 C C . ALA A 1 98 ? 6.510 4.020 -18.253 1.00 96.25 98 ALA A C 1
ATOM 725 O O . ALA A 1 98 ? 5.983 4.082 -19.362 1.00 96.25 98 ALA A O 1
ATOM 726 N N . LEU A 1 99 ? 7.711 4.565 -18.013 1.00 96.56 99 LEU A N 1
ATOM 727 C CA . LEU A 1 99 ? 8.498 5.252 -19.050 1.00 96.56 99 LEU A CA 1
ATOM 728 C C . LEU A 1 99 ? 8.891 4.336 -20.218 1.00 96.56 99 LEU A C 1
ATOM 730 O O . LEU A 1 99 ? 9.073 4.809 -21.338 1.00 96.56 99 LEU A O 1
ATOM 734 N N . ALA A 1 100 ? 9.047 3.041 -19.956 1.00 97.19 100 ALA A N 1
ATOM 735 C CA . ALA A 1 100 ? 9.413 2.037 -20.947 1.00 97.19 100 ALA A CA 1
ATOM 736 C C . ALA A 1 100 ? 8.220 1.426 -21.689 1.00 97.19 100 ALA A C 1
ATOM 738 O O . ALA A 1 100 ? 8.428 0.536 -22.519 1.00 97.19 100 ALA A O 1
ATOM 739 N N . ASP A 1 101 ? 7.003 1.862 -21.350 1.00 96.38 101 ASP A N 1
ATOM 740 C CA . ASP A 1 101 ? 5.744 1.342 -21.875 1.00 96.38 101 ASP A CA 1
ATOM 741 C C . ASP A 1 101 ? 5.655 -0.193 -21.782 1.00 96.38 101 ASP A C 1
ATOM 743 O O . ASP A 1 101 ? 5.344 -0.908 -22.737 1.00 96.38 101 ASP A O 1
ATOM 747 N N . TRP A 1 102 ? 6.007 -0.713 -20.603 1.00 97.88 102 TRP A N 1
ATOM 748 C CA . TRP A 1 102 ? 6.211 -2.144 -20.370 1.00 97.88 102 TRP A CA 1
ATOM 749 C C . TRP A 1 102 ? 4.988 -3.026 -20.649 1.00 97.88 102 TRP A C 1
ATOM 751 O O . TRP A 1 102 ? 5.145 -4.191 -21.005 1.00 97.88 102 TRP A O 1
ATOM 761 N N . HIS A 1 103 ? 3.774 -2.479 -20.568 1.00 96.25 103 HIS A N 1
ATOM 762 C CA . HIS A 1 103 ? 2.544 -3.191 -20.923 1.00 96.25 103 HIS A CA 1
ATOM 763 C C . HIS A 1 103 ? 2.519 -3.642 -22.398 1.00 96.25 103 HIS A C 1
ATOM 765 O O . HIS A 1 103 ? 1.804 -4.581 -22.743 1.00 96.25 103 HIS A O 1
ATOM 771 N N . HIS A 1 104 ? 3.308 -3.000 -23.268 1.00 96.62 104 HIS A N 1
ATOM 772 C CA . HIS A 1 104 ? 3.446 -3.351 -24.685 1.00 96.62 104 HIS A CA 1
ATOM 773 C C . HIS A 1 104 ? 4.645 -4.270 -24.978 1.00 96.62 104 HIS A C 1
ATOM 775 O O . HIS A 1 104 ? 4.925 -4.582 -26.140 1.00 96.62 104 HIS A O 1
ATOM 781 N N . TRP A 1 105 ? 5.372 -4.715 -23.951 1.00 97.50 105 TRP A N 1
ATOM 782 C CA . TRP A 1 105 ? 6.414 -5.733 -24.092 1.00 97.50 105 TRP A CA 1
ATOM 783 C C . TRP A 1 105 ? 5.804 -7.109 -24.419 1.00 97.50 105 TRP A C 1
ATOM 785 O O . TRP A 1 105 ? 4.581 -7.278 -24.386 1.00 97.50 105 TRP A O 1
ATOM 795 N N . PRO A 1 106 ? 6.619 -8.126 -24.773 1.00 98.00 106 PRO A N 1
ATOM 796 C CA . PRO A 1 106 ? 6.110 -9.476 -24.989 1.00 98.00 106 PRO A CA 1
ATOM 797 C C . PRO A 1 106 ? 5.221 -9.952 -23.834 1.00 98.00 106 PRO A C 1
ATOM 799 O O . PRO A 1 106 ? 5.547 -9.758 -22.667 1.00 98.00 106 PRO A O 1
ATOM 802 N N . ALA A 1 107 ? 4.113 -10.622 -24.159 1.00 97.69 107 ALA A N 1
ATOM 803 C CA . ALA A 1 107 ? 3.074 -10.973 -23.187 1.00 97.69 107 ALA A CA 1
ATOM 804 C C . ALA A 1 107 ? 3.576 -11.786 -21.978 1.00 97.69 107 ALA A C 1
ATOM 806 O O . ALA A 1 107 ? 2.991 -11.715 -20.900 1.00 97.69 107 ALA A O 1
ATOM 807 N N . GLU A 1 108 ? 4.645 -12.574 -22.131 1.00 97.69 108 GLU A N 1
ATOM 808 C CA . GLU A 1 108 ? 5.248 -13.285 -20.998 1.00 97.69 108 GLU A CA 1
ATOM 809 C C . GLU A 1 108 ? 6.022 -12.364 -20.053 1.00 97.69 108 GLU A C 1
ATOM 811 O O . GLU A 1 108 ? 5.992 -12.598 -18.849 1.00 97.69 108 GLU A O 1
ATOM 816 N N . GLU A 1 109 ? 6.671 -11.324 -20.579 1.00 98.44 109 GLU A N 1
ATOM 817 C CA . GLU A 1 109 ? 7.406 -10.328 -19.793 1.00 98.44 109 GLU A CA 1
ATOM 818 C C . GLU A 1 109 ? 6.450 -9.438 -19.007 1.00 98.44 109 GLU A C 1
ATOM 820 O O . GLU A 1 109 ? 6.615 -9.301 -17.798 1.00 98.44 109 GLU A O 1
ATOM 825 N N . ALA A 1 110 ? 5.417 -8.903 -19.667 1.00 98.12 110 ALA A N 1
ATOM 826 C CA . ALA A 1 110 ? 4.406 -8.086 -19.000 1.00 98.12 110 ALA A CA 1
ATOM 827 C C . ALA A 1 110 ? 3.713 -8.879 -17.879 1.00 98.12 110 ALA A C 1
ATOM 829 O O . ALA A 1 110 ? 3.692 -8.455 -16.729 1.00 98.12 110 ALA A O 1
ATOM 830 N N . ARG A 1 111 ? 3.272 -10.108 -18.170 1.00 98.00 111 ARG A N 1
ATOM 831 C CA . ARG A 1 111 ? 2.655 -10.974 -17.159 1.00 98.00 111 ARG A CA 1
ATOM 832 C C . ARG A 1 111 ? 3.592 -11.304 -15.995 1.00 98.00 111 ARG A C 1
ATOM 834 O O . ARG A 1 111 ? 3.139 -11.358 -14.863 1.00 98.00 111 ARG A O 1
ATOM 841 N N . ALA A 1 112 ? 4.886 -11.515 -16.245 1.00 98.38 112 ALA A N 1
ATOM 842 C CA . ALA A 1 112 ? 5.840 -11.772 -15.166 1.00 98.38 112 ALA A CA 1
ATOM 843 C C . ALA A 1 112 ? 6.017 -10.558 -14.237 1.00 98.38 112 ALA A C 1
ATOM 845 O O . ALA A 1 112 ? 6.241 -10.743 -13.043 1.00 98.38 112 ALA A O 1
ATOM 846 N N . ILE A 1 113 ? 5.909 -9.336 -14.771 1.00 98.50 113 ILE A N 1
ATOM 847 C CA . ILE A 1 113 ? 5.899 -8.104 -13.974 1.00 98.50 113 ILE A CA 1
ATOM 848 C C . ILE A 1 113 ? 4.602 -8.012 -13.164 1.00 98.50 113 ILE A C 1
ATOM 850 O O . ILE A 1 113 ? 4.681 -7.816 -11.955 1.00 98.50 113 ILE A O 1
ATOM 854 N N . ASP A 1 114 ? 3.437 -8.210 -13.790 1.00 97.69 114 ASP A N 1
ATOM 855 C CA . ASP A 1 114 ? 2.137 -8.208 -13.097 1.00 97.69 114 ASP A CA 1
ATOM 856 C C . ASP A 1 114 ? 2.106 -9.214 -11.937 1.00 97.69 114 ASP A C 1
ATOM 858 O O . ASP A 1 114 ? 1.794 -8.853 -10.800 1.00 97.69 114 ASP A O 1
ATOM 862 N N . ASP A 1 115 ? 2.494 -10.465 -12.204 1.00 97.50 115 ASP A N 1
ATOM 863 C CA . ASP A 1 115 ? 2.539 -11.538 -11.206 1.00 97.50 115 ASP A CA 1
ATOM 864 C C . ASP A 1 115 ? 3.484 -11.177 -10.044 1.00 97.50 115 ASP A C 1
ATOM 866 O O . ASP A 1 115 ? 3.195 -11.463 -8.880 1.00 97.50 115 ASP A O 1
ATOM 870 N N . PHE A 1 116 ? 4.610 -10.523 -10.346 1.00 98.31 116 PHE A N 1
ATOM 871 C CA . PHE A 1 116 ? 5.548 -10.042 -9.336 1.00 98.31 116 PHE A CA 1
ATOM 872 C C . PHE A 1 116 ? 4.967 -8.919 -8.476 1.00 98.31 116 PHE A C 1
ATOM 874 O O . PHE A 1 116 ? 5.098 -8.981 -7.255 1.00 98.31 116 PHE A O 1
ATOM 881 N N . LEU A 1 117 ? 4.322 -7.916 -9.076 1.00 98.12 117 LEU A N 1
ATOM 882 C CA . LEU A 1 117 ? 3.734 -6.798 -8.333 1.00 98.12 117 LEU A CA 1
ATOM 883 C C . LEU A 1 117 ? 2.615 -7.279 -7.401 1.00 98.12 117 LEU A C 1
ATOM 885 O O . LEU A 1 117 ? 2.562 -6.861 -6.244 1.00 98.12 117 LEU A O 1
ATOM 889 N N . HIS A 1 118 ? 1.777 -8.209 -7.867 1.00 97.69 118 HIS A N 1
ATOM 890 C CA . HIS A 1 118 ? 0.759 -8.850 -7.036 1.00 97.69 118 HIS A CA 1
ATOM 891 C C . HIS A 1 118 ? 1.368 -9.640 -5.873 1.00 97.69 118 HIS A C 1
ATOM 893 O O . HIS A 1 118 ? 0.974 -9.433 -4.726 1.00 97.69 118 HIS A O 1
ATOM 899 N N . ALA A 1 119 ? 2.367 -10.487 -6.141 1.00 97.31 119 ALA A N 1
ATOM 900 C CA . ALA A 1 119 ? 3.025 -11.269 -5.096 1.00 97.31 119 ALA A CA 1
ATOM 901 C C . ALA A 1 119 ? 3.735 -10.382 -4.059 1.00 97.31 119 ALA A C 1
ATOM 903 O O . ALA A 1 119 ? 3.696 -10.684 -2.862 1.00 97.31 119 ALA A O 1
ATOM 904 N N . TRP A 1 120 ? 4.359 -9.286 -4.507 1.00 97.38 120 TRP A N 1
ATOM 905 C CA . TRP A 1 120 ? 5.003 -8.316 -3.626 1.00 97.38 120 TRP A CA 1
ATOM 906 C C . TRP A 1 120 ? 3.978 -7.633 -2.721 1.00 97.38 120 TRP A C 1
ATOM 908 O O . TRP A 1 120 ? 4.179 -7.596 -1.509 1.00 97.38 120 TRP A O 1
ATOM 918 N N . TRP A 1 121 ? 2.850 -7.184 -3.280 1.00 97.69 121 TRP A N 1
ATOM 919 C CA . TRP A 1 121 ? 1.760 -6.581 -2.514 1.00 97.69 121 TRP A CA 1
ATOM 920 C C . TRP A 1 121 ? 1.185 -7.521 -1.453 1.00 97.69 121 TRP A C 1
ATOM 922 O O . TRP A 1 121 ? 1.094 -7.143 -0.288 1.00 97.69 121 TRP A O 1
ATOM 932 N N . GLU A 1 122 ? 0.840 -8.754 -1.827 1.00 95.56 122 GLU A N 1
ATOM 933 C CA . GLU A 1 122 ? 0.301 -9.746 -0.888 1.00 95.56 122 GLU A CA 1
ATOM 934 C C . GLU A 1 122 ? 1.300 -10.050 0.234 1.00 95.56 122 GLU A C 1
ATOM 936 O O . GLU A 1 122 ? 0.945 -10.005 1.410 1.00 95.56 122 GLU A O 1
ATOM 941 N N . THR A 1 123 ? 2.579 -10.237 -0.111 1.00 94.75 123 THR A N 1
ATOM 942 C CA . THR A 1 123 ? 3.639 -10.464 0.886 1.00 94.75 123 THR A CA 1
ATOM 943 C C . THR A 1 123 ? 3.791 -9.264 1.829 1.00 94.75 123 THR A C 1
ATOM 945 O O . THR A 1 123 ? 3.991 -9.451 3.027 1.00 94.75 123 THR A O 1
ATOM 948 N N . THR A 1 124 ? 3.675 -8.030 1.320 1.00 95.56 124 THR A N 1
ATOM 949 C CA . THR A 1 124 ? 3.680 -6.818 2.150 1.00 95.56 124 THR A CA 1
ATOM 950 C C . THR A 1 124 ? 2.514 -6.820 3.135 1.00 95.56 124 THR A C 1
ATOM 952 O O . THR A 1 124 ? 2.735 -6.552 4.312 1.00 95.56 124 THR A O 1
ATOM 955 N N . LEU A 1 125 ? 1.296 -7.152 2.695 1.00 95.44 125 LEU A N 1
ATOM 956 C CA . LEU A 1 125 ? 0.116 -7.172 3.567 1.00 95.44 125 LEU A CA 1
ATOM 957 C C . LEU A 1 125 ? 0.178 -8.260 4.651 1.00 95.44 125 LEU A C 1
ATOM 959 O O . LEU A 1 125 ? -0.370 -8.062 5.735 1.00 95.44 125 LEU A O 1
ATOM 963 N N . G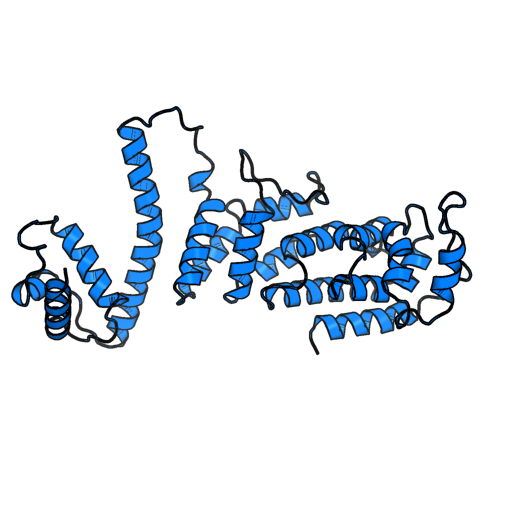LU A 1 126 ? 0.846 -9.381 4.373 1.00 93.38 126 GLU A N 1
ATOM 964 C CA . GLU A 1 126 ? 0.985 -10.526 5.285 1.00 93.38 126 GLU A CA 1
ATOM 965 C C . GLU A 1 126 ? 2.143 -10.401 6.290 1.00 93.38 126 GLU A C 1
ATOM 967 O O . GLU A 1 126 ? 2.243 -11.215 7.209 1.00 93.38 126 GLU A O 1
ATOM 972 N N . GLN A 1 127 ? 3.032 -9.416 6.127 1.00 92.75 127 GLN A N 1
ATOM 973 C CA . GLN A 1 127 ? 4.201 -9.232 6.984 1.00 92.75 127 GLN A CA 1
ATOM 974 C C . GLN A 1 127 ? 4.189 -7.848 7.637 1.00 92.75 127 GLN A C 1
ATOM 976 O O . GLN A 1 127 ? 4.396 -6.843 6.958 1.00 92.75 127 GLN A O 1
ATOM 981 N N . TYR A 1 128 ? 4.041 -7.786 8.965 1.00 93.44 128 TYR A N 1
ATOM 982 C CA . TYR A 1 128 ? 4.188 -6.541 9.725 1.00 93.44 128 TYR A CA 1
ATOM 983 C C . TYR A 1 128 ? 5.322 -6.597 10.779 1.00 93.44 128 TYR A C 1
ATOM 985 O O . TYR A 1 128 ? 5.353 -7.515 11.601 1.00 93.44 128 TYR A O 1
ATOM 993 N N . PRO A 1 129 ? 6.234 -5.601 10.831 1.00 93.19 129 PRO A N 1
ATOM 994 C CA . PRO A 1 129 ? 6.434 -4.564 9.822 1.00 93.19 129 PRO A CA 1
ATOM 995 C C . PRO A 1 129 ? 6.978 -5.175 8.521 1.00 93.19 129 PRO A C 1
ATOM 997 O O . PRO A 1 129 ? 7.829 -6.073 8.541 1.00 93.19 129 PRO A O 1
ATOM 1000 N N . ALA A 1 130 ? 6.491 -4.673 7.389 1.00 92.12 130 ALA A N 1
ATOM 1001 C CA . ALA A 1 130 ? 7.062 -5.006 6.091 1.00 92.12 130 ALA A CA 1
ATOM 1002 C C . ALA A 1 130 ? 8.423 -4.306 5.946 1.00 92.12 130 ALA A C 1
ATOM 1004 O O . ALA A 1 130 ? 8.629 -3.262 6.570 1.00 92.12 130 ALA A O 1
ATOM 1005 N N . PRO A 1 131 ? 9.348 -4.837 5.122 1.00 90.06 131 PRO A N 1
ATOM 1006 C CA . PRO A 1 131 ? 10.601 -4.146 4.839 1.00 90.06 131 PRO A CA 1
ATOM 1007 C C . PRO A 1 131 ? 10.345 -2.706 4.384 1.00 90.06 131 PRO A C 1
ATOM 1009 O O . PRO A 1 131 ? 10.908 -1.769 4.945 1.00 90.06 131 PRO A O 1
ATOM 1012 N N . GLN A 1 132 ? 9.430 -2.551 3.419 1.00 92.31 132 GLN A N 1
ATOM 1013 C CA . GLN A 1 132 ? 9.032 -1.270 2.845 1.00 92.31 132 GLN A CA 1
ATOM 1014 C C . GLN A 1 132 ? 7.634 -0.897 3.360 1.00 92.31 132 GLN A C 1
ATOM 1016 O O . GLN A 1 132 ? 6.764 -1.775 3.385 1.00 92.31 132 GLN A O 1
ATOM 1021 N N . PRO A 1 133 ? 7.383 0.375 3.733 1.00 94.19 133 PRO A N 1
ATOM 1022 C CA . PRO A 1 133 ? 6.058 0.820 4.156 1.00 94.19 133 PRO A CA 1
ATOM 1023 C C . PRO A 1 133 ? 4.995 0.533 3.093 1.00 94.19 133 PRO A C 1
ATOM 1025 O O . PRO A 1 133 ? 5.229 0.723 1.898 1.00 94.19 133 PRO A O 1
ATOM 1028 N N . VAL A 1 134 ? 3.799 0.119 3.517 1.00 97.38 134 VAL A N 1
ATOM 1029 C CA . VAL A 1 134 ? 2.708 -0.240 2.595 1.00 97.38 134 VAL A CA 1
ATOM 1030 C C . VAL A 1 134 ? 2.338 0.913 1.645 1.00 97.38 134 VAL A C 1
ATOM 1032 O O . VAL A 1 134 ? 2.059 0.671 0.471 1.00 97.38 134 VAL A O 1
ATOM 1035 N N . GLY A 1 135 ? 2.417 2.168 2.113 1.00 97.19 135 GLY A N 1
ATOM 1036 C CA . GLY A 1 135 ? 2.186 3.368 1.302 1.00 97.19 135 GLY A CA 1
ATOM 1037 C C . GLY A 1 135 ? 3.199 3.534 0.166 1.00 97.19 135 GLY A C 1
ATOM 1038 O O . GLY A 1 135 ? 2.804 3.793 -0.971 1.00 97.19 135 GLY A O 1
ATOM 1039 N N . THR A 1 136 ? 4.485 3.296 0.444 1.00 96.94 136 THR A N 1
ATOM 1040 C CA . THR A 1 136 ? 5.577 3.262 -0.549 1.00 96.94 136 THR A CA 1
ATOM 1041 C C . THR A 1 136 ? 5.345 2.167 -1.587 1.00 96.94 136 THR A C 1
ATOM 1043 O O . THR A 1 136 ? 5.457 2.419 -2.787 1.00 96.94 136 THR A O 1
ATOM 1046 N N . VAL A 1 137 ? 4.970 0.954 -1.160 1.00 98.00 137 VAL A N 1
ATOM 1047 C CA . VAL A 1 137 ? 4.686 -0.160 -2.085 1.00 98.00 137 VAL A CA 1
ATOM 1048 C C . VAL A 1 137 ? 3.502 0.180 -2.996 1.00 98.00 137 VAL A C 1
ATOM 1050 O O . VAL A 1 137 ? 3.604 0.050 -4.216 1.00 98.00 137 VAL A O 1
ATOM 1053 N N . LEU A 1 138 ? 2.406 0.693 -2.431 1.00 98.25 138 LEU A N 1
ATOM 1054 C CA . LEU A 1 138 ? 1.218 1.091 -3.190 1.00 98.25 138 LEU A CA 1
ATOM 1055 C C . LEU A 1 138 ? 1.521 2.227 -4.187 1.00 98.25 138 LEU A C 1
ATOM 1057 O O . LEU A 1 138 ? 1.089 2.168 -5.339 1.00 98.25 138 LEU A O 1
ATOM 1061 N N . CYS A 1 139 ? 2.301 3.232 -3.772 1.00 98.50 139 CYS A N 1
ATOM 1062 C CA . CYS A 1 139 ? 2.761 4.317 -4.644 1.00 98.50 139 CYS A CA 1
ATOM 1063 C C . CYS A 1 139 ? 3.668 3.796 -5.771 1.00 98.50 139 CYS A C 1
ATOM 1065 O O . CYS A 1 139 ? 3.535 4.210 -6.921 1.00 98.50 139 CYS A O 1
ATOM 1067 N N . SER A 1 140 ? 4.531 2.822 -5.477 1.00 98.31 140 SER A N 1
ATOM 1068 C CA . SER A 1 140 ? 5.422 2.199 -6.463 1.00 98.31 140 SER A CA 1
ATOM 1069 C C . SER A 1 140 ? 4.657 1.431 -7.534 1.00 98.31 140 SER A C 1
ATOM 1071 O O . SER A 1 140 ? 4.968 1.542 -8.719 1.00 98.31 140 SER A O 1
ATOM 1073 N N . ILE A 1 141 ? 3.627 0.682 -7.136 1.00 98.25 141 ILE A N 1
ATOM 1074 C CA . ILE A 1 141 ? 2.741 -0.017 -8.075 1.00 98.25 141 ILE A CA 1
ATOM 1075 C C . ILE A 1 141 ? 2.027 1.009 -8.965 1.00 98.25 141 ILE A C 1
ATOM 1077 O O . ILE A 1 141 ? 2.004 0.856 -10.186 1.00 98.25 141 ILE A O 1
ATOM 1081 N N . ALA A 1 142 ? 1.536 2.111 -8.391 1.00 98.06 142 ALA A N 1
ATOM 1082 C CA . ALA A 1 142 ? 0.952 3.203 -9.168 1.00 98.06 142 ALA A CA 1
ATOM 1083 C C . ALA A 1 142 ? 1.954 3.831 -10.153 1.00 98.06 142 ALA A C 1
ATOM 1085 O O . ALA A 1 142 ? 1.602 4.114 -11.300 1.00 98.06 142 ALA A O 1
ATOM 1086 N N . ALA A 1 143 ? 3.210 4.013 -9.732 1.00 97.56 143 ALA A N 1
ATOM 1087 C CA . ALA A 1 143 ? 4.284 4.560 -10.558 1.00 97.56 143 ALA A CA 1
ATOM 1088 C C . ALA A 1 143 ? 4.612 3.664 -11.765 1.00 97.56 143 ALA A C 1
ATOM 1090 O O . ALA A 1 143 ? 4.999 4.180 -12.814 1.00 97.56 143 ALA A O 1
ATOM 1091 N N . ALA A 1 144 ? 4.376 2.350 -11.675 1.00 97.31 144 ALA A N 1
ATOM 1092 C CA . ALA A 1 144 ? 4.468 1.435 -12.815 1.00 97.31 144 ALA A CA 1
ATOM 1093 C C . ALA A 1 144 ? 3.356 1.647 -13.867 1.00 97.31 144 ALA A C 1
ATOM 1095 O O . ALA A 1 144 ? 3.373 1.004 -14.916 1.00 97.31 144 ALA A O 1
ATOM 1096 N N . GLY A 1 145 ? 2.408 2.562 -13.638 1.00 95.19 145 GLY A N 1
ATOM 1097 C CA . GLY A 1 145 ? 1.298 2.843 -14.552 1.00 95.19 145 GLY A CA 1
ATOM 1098 C C . GLY A 1 145 ? 0.140 1.853 -14.422 1.00 95.19 145 GLY A C 1
ATOM 1099 O O . GLY A 1 145 ? -0.622 1.687 -15.372 1.00 95.19 145 GLY A O 1
ATOM 1100 N N . ILE A 1 146 ? 0.030 1.193 -13.268 1.00 94.56 146 ILE A N 1
ATOM 1101 C CA . ILE A 1 146 ? -0.979 0.175 -12.973 1.00 94.56 146 ILE A CA 1
ATOM 1102 C C . ILE A 1 146 ? -2.223 0.794 -12.328 1.00 94.56 146 ILE A C 1
ATOM 1104 O O . ILE A 1 146 ? -2.152 1.742 -11.542 1.00 94.56 146 ILE A O 1
ATOM 1108 N N . ASP A 1 147 ? -3.378 0.221 -12.661 1.00 94.94 147 ASP A N 1
ATOM 1109 C CA . ASP A 1 147 ? -4.641 0.467 -11.971 1.00 94.94 147 ASP A CA 1
ATOM 1110 C C . ASP A 1 147 ? -4.618 -0.185 -10.572 1.00 94.94 147 ASP A C 1
ATOM 1112 O O . ASP A 1 147 ? -4.332 -1.377 -10.442 1.00 94.94 147 ASP A O 1
ATOM 1116 N N . LEU A 1 148 ? -4.914 0.581 -9.515 1.00 98.00 148 LEU A N 1
ATOM 1117 C CA . LEU A 1 148 ? -4.795 0.103 -8.131 1.00 98.00 148 LEU A CA 1
ATOM 1118 C C . LEU A 1 148 ? -6.039 -0.610 -7.606 1.00 98.00 148 LEU A C 1
ATOM 1120 O O . LEU A 1 148 ? -6.002 -1.176 -6.516 1.00 98.00 148 LEU A O 1
ATOM 1124 N N . ASP A 1 149 ? -7.146 -0.606 -8.338 1.00 96.31 149 ASP A N 1
ATOM 1125 C CA . ASP A 1 149 ? -8.405 -1.204 -7.898 1.00 96.31 149 ASP A CA 1
ATOM 1126 C C . ASP A 1 149 ? -8.271 -2.701 -7.520 1.00 96.31 149 ASP A C 1
ATOM 1128 O O . ASP A 1 149 ? -8.803 -3.093 -6.477 1.00 96.31 149 ASP A O 1
ATOM 1132 N N . PRO A 1 150 ? -7.508 -3.556 -8.241 1.00 96.62 150 PRO A N 1
ATOM 1133 C CA . PRO A 1 150 ? -7.224 -4.925 -7.797 1.00 96.62 150 PRO A CA 1
ATOM 1134 C C . PRO A 1 150 ? -6.464 -5.001 -6.463 1.00 96.62 150 PRO A C 1
ATOM 1136 O O . PRO A 1 150 ? -6.793 -5.833 -5.620 1.00 96.62 150 PRO A O 1
ATOM 1139 N N . TYR A 1 151 ? -5.490 -4.116 -6.251 1.00 98.25 151 TYR A N 1
ATOM 1140 C CA . TYR A 1 151 ? -4.629 -4.093 -5.065 1.00 98.25 151 TYR A CA 1
ATOM 1141 C C . TYR A 1 151 ? -5.390 -3.592 -3.830 1.00 98.25 151 TYR A C 1
ATOM 1143 O O . TYR A 1 151 ? -5.348 -4.208 -2.763 1.00 98.25 151 TYR A O 1
ATOM 1151 N N . LEU A 1 152 ? -6.183 -2.531 -3.997 1.00 98.00 152 LEU A N 1
ATOM 1152 C CA . LEU A 1 152 ? -7.063 -1.989 -2.959 1.00 98.00 152 LEU A CA 1
ATOM 1153 C C . LEU A 1 152 ? -8.175 -2.979 -2.597 1.00 98.00 152 LEU A C 1
ATOM 1155 O O . LEU A 1 152 ? -8.527 -3.121 -1.424 1.00 98.00 152 LEU A O 1
ATOM 1159 N N . ARG A 1 153 ? -8.709 -3.721 -3.577 1.00 95.81 153 ARG A N 1
ATOM 1160 C CA . ARG A 1 153 ? -9.628 -4.835 -3.308 1.00 95.81 153 ARG A CA 1
ATOM 1161 C C . ARG A 1 153 ? -8.978 -5.950 -2.506 1.00 95.81 153 ARG A C 1
ATOM 1163 O O . ARG A 1 153 ? -9.642 -6.458 -1.614 1.00 95.81 153 ARG A O 1
ATOM 1170 N N . ALA A 1 154 ? -7.734 -6.317 -2.808 1.00 95.31 154 ALA A N 1
ATOM 1171 C CA . ALA A 1 154 ? -7.009 -7.343 -2.059 1.00 95.31 154 ALA A CA 1
ATOM 1172 C C . ALA A 1 154 ? -6.744 -6.921 -0.603 1.00 95.31 154 ALA A C 1
ATOM 1174 O O . ALA A 1 154 ? -6.754 -7.760 0.287 1.00 95.31 154 ALA A O 1
ATOM 1175 N N . TRP A 1 155 ? -6.583 -5.620 -0.342 1.00 96.69 155 TRP A N 1
ATOM 1176 C CA . TRP A 1 155 ? -6.399 -5.094 1.015 1.00 96.69 155 TRP A CA 1
ATOM 1177 C C . TRP A 1 155 ? -7.713 -4.903 1.789 1.00 96.69 155 TRP A C 1
ATOM 1179 O O . TRP A 1 155 ? -7.755 -5.024 3.011 1.00 96.69 155 TRP A O 1
ATOM 1189 N N . SER A 1 156 ? -8.817 -4.647 1.081 1.00 94.31 156 SER A N 1
ATOM 1190 C CA . SER A 1 156 ? -10.130 -4.347 1.672 1.00 94.31 156 SER A CA 1
ATOM 1191 C C . SER A 1 156 ? -10.693 -5.390 2.653 1.00 94.31 156 SER A C 1
ATOM 1193 O O . SER A 1 156 ? -11.511 -5.007 3.478 1.00 94.31 156 SER A O 1
ATOM 1195 N N . PRO A 1 157 ? -10.354 -6.687 2.626 1.00 92.12 157 PRO A N 1
ATOM 1196 C CA . PRO A 1 157 ? -10.793 -7.600 3.674 1.00 92.12 157 PRO A CA 1
ATOM 1197 C C . PRO A 1 157 ? -10.243 -7.241 5.058 1.00 92.12 157 PRO A C 1
ATOM 1199 O O . PRO A 1 157 ? -10.941 -7.478 6.044 1.00 92.12 157 PRO A O 1
ATOM 1202 N N . LEU A 1 158 ? -9.052 -6.629 5.141 1.00 93.06 158 LEU A N 1
ATOM 1203 C CA . LEU A 1 158 ? -8.283 -6.462 6.382 1.00 93.06 158 LEU A CA 1
ATOM 1204 C C . LEU A 1 158 ? -8.157 -7.800 7.124 1.00 93.06 158 LEU A C 1
ATOM 1206 O O . LEU A 1 158 ? -8.612 -7.969 8.264 1.00 93.06 158 LEU A O 1
ATOM 1210 N N . ASP A 1 159 ? -7.613 -8.786 6.411 1.00 85.44 159 ASP A N 1
ATOM 1211 C CA . ASP A 1 159 ? -7.447 -10.147 6.903 1.00 85.44 159 ASP A CA 1
ATOM 1212 C C . ASP A 1 159 ? -6.240 -10.215 7.843 1.00 85.44 159 ASP A C 1
ATOM 1214 O O . ASP A 1 159 ? -5.086 -10.284 7.430 1.00 85.44 159 ASP A O 1
ATOM 1218 N N . GLY A 1 160 ? -6.537 -10.185 9.141 1.00 87.50 160 GLY A N 1
ATOM 1219 C CA . GLY A 1 160 ? -5.551 -10.294 10.210 1.00 87.50 160 GLY A CA 1
ATOM 1220 C C . GLY A 1 160 ? -5.054 -8.951 10.741 1.00 87.50 160 GLY A C 1
ATOM 1221 O O . GLY A 1 160 ? -5.233 -7.889 10.143 1.00 87.50 160 GLY A O 1
ATOM 1222 N N . ASP A 1 161 ? -4.425 -9.018 11.913 1.00 91.62 161 ASP A N 1
ATOM 1223 C CA . ASP A 1 161 ? -3.959 -7.840 12.644 1.00 91.62 161 ASP A CA 1
ATOM 1224 C C . ASP A 1 161 ? -2.900 -7.045 11.864 1.00 91.62 161 ASP A C 1
ATOM 1226 O O . ASP A 1 161 ? -2.876 -5.820 11.941 1.00 91.62 161 ASP A O 1
ATOM 1230 N N . ASP A 1 162 ? -2.041 -7.724 11.102 1.00 94.50 162 ASP A N 1
ATOM 1231 C CA . ASP A 1 162 ? -0.965 -7.104 10.319 1.00 94.50 162 ASP A CA 1
ATOM 1232 C C . ASP A 1 162 ? -1.527 -6.181 9.233 1.00 94.50 162 ASP A C 1
ATOM 1234 O O . ASP A 1 162 ? -1.099 -5.034 9.106 1.00 94.50 162 ASP A O 1
ATOM 1238 N N . SER A 1 163 ? -2.577 -6.626 8.539 1.00 94.88 163 SER A N 1
ATOM 1239 C CA . SER A 1 163 ? -3.278 -5.829 7.529 1.00 94.88 163 SER A CA 1
ATOM 1240 C C . SER A 1 163 ? -3.917 -4.561 8.119 1.00 94.88 163 SER A C 1
ATOM 1242 O O . SER A 1 163 ? -3.907 -3.501 7.488 1.00 94.88 163 SER A O 1
ATOM 1244 N N . ILE A 1 164 ? -4.428 -4.647 9.355 1.00 95.00 164 ILE A N 1
ATOM 1245 C CA . ILE A 1 164 ? -4.998 -3.510 10.096 1.00 95.00 164 ILE A CA 1
ATOM 1246 C C . ILE A 1 164 ? -3.899 -2.533 10.525 1.00 95.00 164 ILE A C 1
ATOM 1248 O O . ILE A 1 164 ? -4.078 -1.323 10.388 1.00 95.00 164 ILE A O 1
ATOM 1252 N N . ARG A 1 165 ? -2.757 -3.032 11.016 1.00 96.19 165 ARG A N 1
ATOM 1253 C CA . ARG A 1 165 ? -1.612 -2.185 11.393 1.00 96.19 165 ARG A CA 1
ATOM 1254 C C . ARG A 1 165 ? -1.049 -1.432 10.194 1.00 96.19 165 ARG A C 1
ATOM 1256 O O . ARG A 1 165 ? -0.806 -0.236 10.299 1.00 96.19 165 ARG A O 1
ATOM 1263 N N . HIS A 1 166 ? -0.941 -2.097 9.044 1.00 97.94 166 HIS A N 1
ATOM 1264 C CA . HIS A 1 166 ? -0.586 -1.446 7.782 1.00 97.94 166 HIS A CA 1
ATOM 1265 C C . HIS A 1 166 ? -1.545 -0.307 7.436 1.00 97.94 166 HIS A C 1
ATOM 1267 O O . HIS A 1 166 ? -1.096 0.764 7.036 1.00 97.94 166 HIS A O 1
ATOM 1273 N N . LEU A 1 167 ? -2.861 -0.508 7.599 1.00 97.38 167 LEU A N 1
ATOM 1274 C CA . LEU A 1 167 ? -3.839 0.544 7.306 1.00 97.38 167 LEU A CA 1
ATOM 1275 C C . LEU A 1 167 ? -3.701 1.716 8.280 1.00 97.38 167 LEU A C 1
ATOM 1277 O O . LEU A 1 167 ? -3.760 2.866 7.855 1.00 97.38 167 LEU A O 1
ATOM 1281 N N . TYR A 1 168 ? -3.501 1.433 9.567 1.00 95.56 168 TYR A N 1
ATOM 1282 C CA . TYR A 1 168 ? -3.256 2.468 10.566 1.00 95.56 168 TYR A CA 1
ATOM 1283 C C . TYR A 1 168 ? -2.037 3.318 10.196 1.00 95.56 168 TYR A C 1
ATOM 1285 O O . TYR A 1 168 ? -2.165 4.537 10.094 1.00 95.56 168 TYR A O 1
ATOM 1293 N N . ASP A 1 169 ? -0.889 2.680 9.949 1.00 96.31 169 ASP A N 1
ATOM 1294 C CA . ASP A 1 169 ? 0.351 3.388 9.630 1.00 96.31 169 ASP A CA 1
ATOM 1295 C C . ASP A 1 169 ? 0.184 4.211 8.350 1.00 96.31 169 ASP A C 1
ATOM 1297 O O . ASP A 1 169 ? 0.444 5.409 8.369 1.00 96.31 169 ASP A O 1
ATOM 1301 N N . PHE A 1 170 ? -0.377 3.624 7.286 1.00 97.69 170 PHE A N 1
ATOM 1302 C CA . PHE A 1 170 ? -0.649 4.326 6.030 1.00 97.69 170 PHE A CA 1
ATOM 1303 C C . PHE A 1 170 ? -1.478 5.603 6.223 1.00 97.69 170 PHE A C 1
ATOM 1305 O O . PHE A 1 170 ? -1.124 6.665 5.718 1.00 97.69 170 PHE A O 1
ATOM 1312 N N . LEU A 1 171 ? -2.583 5.533 6.968 1.00 94.50 171 LEU A N 1
ATOM 1313 C CA . LEU A 1 171 ? -3.437 6.704 7.192 1.00 94.50 171 LEU A CA 1
ATOM 1314 C C . LEU A 1 171 ? -2.785 7.742 8.116 1.00 94.50 171 LEU A C 1
ATOM 1316 O O . LEU A 1 171 ? -3.100 8.929 8.006 1.00 94.50 171 LEU A O 1
ATOM 1320 N N . ALA A 1 172 ? -1.901 7.304 9.013 1.00 88.50 172 ALA A N 1
ATOM 1321 C CA . ALA A 1 172 ? -1.184 8.166 9.941 1.00 88.50 172 ALA A CA 1
ATOM 1322 C C . ALA A 1 172 ? -0.005 8.903 9.283 1.00 88.50 172 ALA A C 1
ATOM 1324 O O . ALA A 1 172 ? 0.292 10.034 9.672 1.00 88.50 172 ALA A O 1
ATOM 1325 N N . THR A 1 173 ? 0.684 8.271 8.326 1.00 89.12 173 THR A N 1
ATOM 1326 C CA . THR A 1 173 ? 1.932 8.791 7.740 1.00 89.12 173 THR A CA 1
ATOM 1327 C C . THR A 1 173 ? 1.790 9.284 6.308 1.00 89.12 173 THR A C 1
ATOM 1329 O O . THR A 1 173 ? 2.421 10.277 5.938 1.00 89.12 173 THR A O 1
ATOM 1332 N N . ASP A 1 174 ? 0.966 8.621 5.498 1.00 93.44 174 ASP A N 1
ATOM 1333 C CA . ASP A 1 174 ? 0.902 8.840 4.050 1.00 93.44 174 ASP A CA 1
ATOM 1334 C C . ASP A 1 174 ? -0.306 9.677 3.608 1.00 93.44 174 ASP A C 1
ATOM 1336 O O . ASP A 1 174 ? -0.461 9.950 2.415 1.00 93.44 174 ASP A O 1
ATOM 1340 N N . VAL A 1 175 ? -1.159 10.102 4.547 1.00 92.56 175 VAL A N 1
ATOM 1341 C CA . VAL A 1 175 ? -2.357 10.903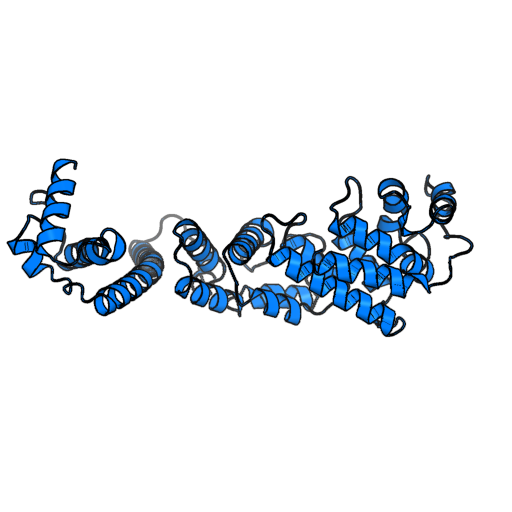 4.267 1.00 92.56 175 VAL A CA 1
ATOM 1342 C C . VAL A 1 175 ? -2.351 12.199 5.078 1.00 92.56 175 VAL A C 1
ATOM 1344 O O . VAL A 1 175 ? -2.337 12.183 6.307 1.00 92.56 175 VAL A O 1
ATOM 1347 N N . ASP A 1 176 ? -2.412 13.334 4.381 1.00 89.06 176 ASP A N 1
ATOM 1348 C CA . ASP A 1 176 ? -2.778 14.627 4.963 1.00 89.06 176 ASP A CA 1
ATOM 1349 C C . ASP A 1 176 ? -4.298 14.772 4.899 1.00 89.06 176 ASP A C 1
ATOM 1351 O O . ASP A 1 176 ? -4.909 14.567 3.854 1.00 89.06 176 ASP A O 1
ATOM 1355 N N . TRP A 1 177 ? -4.910 15.120 6.025 1.00 84.44 177 TRP A N 1
ATOM 1356 C CA . TRP A 1 177 ? -6.354 15.127 6.228 1.00 84.44 177 TRP A CA 1
ATOM 1357 C C . TRP A 1 177 ? -7.002 16.518 6.094 1.00 84.44 177 TRP A C 1
ATOM 1359 O O . TRP A 1 177 ? -8.190 16.651 6.388 1.00 84.44 177 TRP A O 1
ATOM 1369 N N . SER A 1 178 ? -6.269 17.563 5.685 1.00 73.38 178 SER A N 1
ATOM 1370 C CA . SER A 1 178 ? -6.741 18.958 5.767 1.00 73.38 178 SER A CA 1
ATOM 1371 C C . SER A 1 178 ? -6.771 19.720 4.429 1.00 73.38 178 SER A C 1
ATOM 1373 O O . SER A 1 178 ? -5.740 19.815 3.762 1.00 73.38 178 SER A O 1
ATOM 1375 N N . PRO A 1 179 ? -7.878 20.412 4.068 1.00 74.06 179 PRO A N 1
ATOM 1376 C CA . PRO A 1 179 ? -9.288 20.133 4.390 1.00 74.06 179 PRO A CA 1
ATOM 1377 C C . PRO A 1 179 ? -9.870 18.959 3.575 1.00 74.06 179 PRO A C 1
ATOM 1379 O O . PRO A 1 179 ? -10.873 18.377 3.977 1.00 74.06 179 PRO A O 1
ATOM 1382 N N . ASP A 1 180 ? -9.227 18.608 2.460 1.00 81.88 180 ASP A N 1
ATOM 1383 C CA . ASP A 1 180 ? -9.514 17.433 1.638 1.00 81.88 180 ASP A CA 1
ATOM 1384 C C . ASP A 1 180 ? -8.338 16.455 1.753 1.00 81.88 180 ASP A C 1
ATOM 1386 O O . ASP A 1 180 ? -7.187 16.905 1.751 1.00 81.88 180 ASP A O 1
ATOM 1390 N N . PRO A 1 181 ? -8.587 15.134 1.839 1.00 88.31 181 PRO A N 1
ATOM 1391 C CA . PRO A 1 181 ? -7.519 14.165 2.014 1.00 88.31 181 PRO A CA 1
ATOM 1392 C C . PRO A 1 181 ? -6.583 14.148 0.803 1.00 88.31 181 PRO A C 1
ATOM 1394 O O . PRO A 1 181 ? -7.031 14.073 -0.344 1.00 88.31 181 PRO A O 1
ATOM 1397 N N . GLN A 1 182 ? -5.281 14.177 1.065 1.00 92.25 182 GLN A N 1
ATOM 1398 C CA . GLN A 1 182 ? -4.224 14.144 0.060 1.00 92.25 182 GLN A CA 1
ATOM 1399 C C . GLN A 1 182 ? -3.173 13.108 0.437 1.00 92.25 182 GLN A C 1
ATOM 1401 O O . GLN A 1 182 ? -2.872 12.927 1.613 1.00 92.25 182 GLN A O 1
ATOM 1406 N N . LEU A 1 183 ? -2.599 12.436 -0.561 1.00 95.75 183 LEU A N 1
ATOM 1407 C CA . LEU A 1 183 ? -1.486 11.520 -0.314 1.00 95.75 183 LEU A CA 1
ATOM 1408 C C . LEU A 1 183 ? -0.187 12.325 -0.252 1.00 95.75 183 LEU A C 1
ATOM 1410 O O . LEU A 1 183 ? 0.088 13.121 -1.149 1.00 95.75 183 LEU A O 1
ATOM 1414 N N . THR A 1 184 ? 0.597 12.131 0.805 1.00 93.56 184 THR A N 1
ATOM 1415 C CA . THR A 1 184 ? 1.762 12.978 1.125 1.00 93.56 184 THR A CA 1
ATOM 1416 C C . THR A 1 184 ? 3.040 12.528 0.428 1.00 93.56 184 THR A C 1
ATOM 1418 O O . THR A 1 184 ? 3.967 13.326 0.272 1.00 93.56 184 THR A O 1
ATOM 1421 N N . ASN A 1 185 ? 3.106 11.268 -0.009 1.00 95.38 185 ASN A N 1
ATOM 1422 C CA . ASN A 1 185 ? 4.256 10.754 -0.741 1.00 95.38 185 ASN A CA 1
ATOM 1423 C C . ASN A 1 185 ? 4.429 11.526 -2.067 1.00 95.38 185 ASN A C 1
ATOM 1425 O O . ASN A 1 185 ? 3.541 11.550 -2.920 1.00 95.38 185 ASN A O 1
ATOM 1429 N N . ALA A 1 186 ? 5.593 12.158 -2.233 1.00 95.06 186 ALA A N 1
ATOM 1430 C CA . ALA A 1 186 ? 5.886 13.081 -3.329 1.00 95.06 186 ALA A CA 1
ATOM 1431 C C . ALA A 1 186 ? 5.905 12.428 -4.724 1.00 95.06 186 ALA A C 1
ATOM 1433 O O . ALA A 1 186 ? 5.877 13.142 -5.727 1.00 95.06 186 ALA A O 1
ATOM 1434 N N . PHE A 1 187 ? 5.954 11.094 -4.804 1.00 95.81 187 PHE A N 1
ATOM 1435 C CA . PHE A 1 187 ? 5.894 10.358 -6.067 1.00 95.81 187 PHE A CA 1
ATOM 1436 C C . PHE A 1 187 ? 4.465 10.176 -6.597 1.00 95.81 187 PHE A C 1
ATOM 1438 O O . PHE A 1 187 ? 4.282 9.791 -7.755 1.00 95.81 187 PHE A O 1
ATOM 1445 N N . TRP A 1 188 ? 3.440 10.500 -5.804 1.00 97.00 188 TRP A N 1
ATOM 1446 C CA . TRP A 1 188 ? 2.066 10.509 -6.285 1.00 97.00 188 TRP A CA 1
ATOM 1447 C C . TRP A 1 188 ? 1.829 11.595 -7.337 1.00 97.00 188 TRP A C 1
ATOM 1449 O O . TRP A 1 188 ? 2.078 12.779 -7.123 1.00 97.00 188 TRP A O 1
ATOM 1459 N N . ASN A 1 189 ? 1.225 11.200 -8.458 1.00 92.81 189 ASN A N 1
ATOM 1460 C CA . ASN A 1 189 ? 0.636 12.139 -9.405 1.00 92.81 189 ASN A CA 1
ATOM 1461 C C . ASN A 1 189 ? -0.832 12.400 -9.032 1.00 92.81 189 ASN A C 1
ATOM 1463 O O . ASN A 1 189 ? -1.687 11.543 -9.277 1.00 92.81 189 ASN A O 1
ATOM 1467 N N . GLY A 1 190 ? -1.123 13.593 -8.505 1.00 92.19 190 GLY A N 1
ATOM 1468 C CA . GLY A 1 190 ? -2.466 14.009 -8.078 1.00 92.19 190 GLY A CA 1
ATOM 1469 C C . GLY A 1 190 ? -3.541 13.986 -9.175 1.00 92.19 190 GLY A C 1
ATOM 1470 O O . GLY A 1 190 ? -4.730 13.908 -8.875 1.00 92.19 190 GLY A O 1
ATOM 1471 N N . GLU A 1 191 ? -3.147 13.998 -10.451 1.00 92.75 191 GLU A N 1
ATOM 1472 C CA . GLU A 1 191 ? -4.070 13.925 -11.593 1.00 92.75 191 GLU A CA 1
ATOM 1473 C C . GLU A 1 191 ? -4.367 12.478 -12.031 1.00 92.75 191 GLU A C 1
ATOM 1475 O O . GLU A 1 191 ? -5.281 12.225 -12.825 1.00 92.75 191 GLU A O 1
ATOM 1480 N N . SER A 1 192 ? -3.610 11.502 -11.521 1.00 94.81 192 SER A N 1
ATOM 1481 C CA . SER A 1 192 ? -3.717 10.109 -11.953 1.00 94.81 192 SER A CA 1
ATOM 1482 C C . SER A 1 192 ? -5.017 9.436 -11.494 1.00 94.81 192 SER A C 1
ATOM 1484 O O . SER A 1 192 ? -5.672 9.825 -10.522 1.00 94.81 192 SER A O 1
ATOM 1486 N N . VAL A 1 193 ? -5.416 8.387 -12.219 1.00 96.00 193 VAL A N 1
ATOM 1487 C CA . VAL A 1 193 ? -6.533 7.517 -11.812 1.00 96.00 193 VAL A CA 1
ATOM 1488 C C . VAL A 1 193 ? -6.190 6.800 -10.505 1.00 96.00 193 VAL A C 1
ATOM 1490 O O . VAL A 1 193 ? -7.001 6.826 -9.585 1.00 96.00 193 VAL A O 1
ATOM 1493 N N . ALA A 1 194 ? -4.972 6.265 -10.395 1.00 96.81 194 ALA A N 1
ATOM 1494 C CA . ALA A 1 194 ? -4.463 5.578 -9.211 1.00 96.81 194 ALA A CA 1
ATOM 1495 C C . ALA A 1 194 ? -4.576 6.429 -7.933 1.00 96.81 194 ALA A C 1
ATOM 1497 O O . ALA A 1 194 ? -5.149 5.987 -6.940 1.00 96.81 194 ALA A O 1
ATOM 1498 N N . TYR A 1 195 ? -4.143 7.692 -7.982 1.00 96.81 195 TYR A N 1
ATOM 1499 C CA . TYR A 1 195 ? -4.275 8.625 -6.857 1.00 96.81 195 TYR A CA 1
ATOM 1500 C C . TYR A 1 195 ? -5.731 8.772 -6.389 1.00 96.81 195 TYR A C 1
ATOM 1502 O O . TYR A 1 195 ? -6.047 8.645 -5.204 1.00 96.81 195 TYR A O 1
ATOM 1510 N N . ARG A 1 196 ? -6.654 8.970 -7.338 1.00 95.88 196 ARG A N 1
ATOM 1511 C CA . ARG A 1 196 ? -8.088 9.089 -7.040 1.00 95.88 196 ARG A CA 1
ATOM 1512 C C . ARG A 1 196 ? -8.694 7.787 -6.526 1.00 95.88 196 ARG A C 1
ATOM 1514 O O . ARG A 1 196 ? -9.609 7.853 -5.706 1.00 95.88 196 ARG A O 1
ATOM 1521 N N . GLN A 1 197 ? -8.213 6.629 -6.977 1.00 97.38 197 GLN A N 1
ATOM 1522 C CA . GLN A 1 197 ? -8.663 5.326 -6.480 1.00 97.38 197 GLN A CA 1
ATOM 1523 C C . GLN A 1 197 ? -8.363 5.173 -4.992 1.00 97.38 197 GLN A C 1
ATOM 1525 O O . GLN A 1 197 ? -9.263 4.805 -4.242 1.00 97.38 197 GLN A O 1
ATOM 1530 N N . VAL A 1 198 ? -7.158 5.538 -4.548 1.00 97.31 198 VAL A N 1
ATOM 1531 C CA . VAL A 1 198 ? -6.784 5.486 -3.127 1.00 97.31 198 VAL A CA 1
ATOM 1532 C C . VAL A 1 198 ? -7.640 6.443 -2.296 1.00 97.31 198 VAL A C 1
ATOM 1534 O O . VAL A 1 198 ? -8.234 6.022 -1.305 1.00 97.31 198 VAL A O 1
ATOM 1537 N N . LEU A 1 199 ? -7.788 7.704 -2.722 1.00 94.81 199 LEU A N 1
ATOM 1538 C CA . LEU A 1 199 ? -8.615 8.678 -1.995 1.00 94.81 199 LEU A CA 1
ATOM 1539 C C . LEU A 1 199 ? -10.092 8.271 -1.932 1.00 94.81 199 LEU A C 1
ATOM 1541 O O . LEU A 1 199 ? -10.736 8.422 -0.895 1.00 94.81 199 LEU A O 1
ATOM 1545 N N . THR A 1 200 ? -10.626 7.713 -3.020 1.00 93.25 200 THR A N 1
ATOM 1546 C CA . THR A 1 200 ? -11.988 7.159 -3.053 1.00 93.25 200 THR A CA 1
ATOM 1547 C C . THR A 1 200 ? -12.101 5.948 -2.136 1.00 93.25 200 THR A C 1
ATOM 1549 O O . THR A 1 200 ? -13.125 5.759 -1.485 1.00 93.25 200 THR A O 1
ATOM 1552 N N . TRP A 1 201 ? -11.051 5.129 -2.061 1.00 95.44 201 TRP A N 1
ATOM 1553 C CA . TRP A 1 201 ? -11.031 3.933 -1.237 1.00 95.44 201 TRP A CA 1
ATOM 1554 C C . TRP A 1 201 ? -11.111 4.249 0.262 1.00 95.44 201 TRP A C 1
ATOM 1556 O O . TRP A 1 201 ? -11.932 3.646 0.960 1.00 95.44 201 TRP A O 1
ATOM 1566 N N . ILE A 1 202 ? -10.347 5.246 0.724 1.00 91.62 202 ILE A N 1
ATOM 1567 C CA . ILE A 1 202 ? -10.330 5.713 2.124 1.00 91.62 202 ILE A CA 1
ATOM 1568 C C . ILE A 1 202 ? -11.424 6.748 2.441 1.00 91.62 202 ILE A C 1
ATOM 1570 O O . ILE A 1 202 ? -11.713 7.021 3.600 1.00 91.62 202 ILE A O 1
ATOM 1574 N N . GLY A 1 203 ? -12.027 7.381 1.434 1.00 82.12 203 GLY A N 1
ATOM 1575 C CA . GLY A 1 203 ? -12.970 8.489 1.592 1.00 82.12 203 GLY A CA 1
ATOM 1576 C C . GLY A 1 203 ? -14.427 8.094 1.774 1.00 82.12 203 GLY A C 1
ATOM 1577 O O . GLY A 1 203 ? -15.243 8.413 0.916 1.00 82.12 203 GLY A O 1
ATOM 1578 N N . GLY A 1 204 ? -14.768 7.396 2.863 1.00 71.31 204 GLY A N 1
ATOM 1579 C CA . GLY A 1 204 ? -16.096 6.779 3.005 1.00 71.31 204 GLY A CA 1
ATOM 1580 C C . GLY A 1 204 ? -16.316 5.598 2.048 1.00 71.31 204 GLY A C 1
ATOM 1581 O O . GLY A 1 204 ? -17.451 5.191 1.790 1.00 71.31 204 GLY A O 1
ATOM 1582 N N . GLY A 1 205 ? -15.225 5.091 1.467 1.00 84.00 205 GLY A N 1
ATOM 1583 C CA . GLY A 1 205 ? -15.206 4.038 0.463 1.00 84.00 205 GLY A CA 1
ATOM 1584 C C . GLY A 1 205 ? -15.161 2.623 1.051 1.00 84.00 205 GLY A C 1
ATOM 1585 O O . GLY A 1 205 ? -15.586 2.385 2.184 1.00 84.00 205 GLY A O 1
ATOM 1586 N N . PRO A 1 206 ? -14.682 1.633 0.274 1.00 91.50 206 PRO A N 1
ATOM 1587 C CA . PRO A 1 206 ? -14.521 0.260 0.741 1.00 91.50 206 PRO A CA 1
ATOM 1588 C C . PRO A 1 206 ? -13.693 0.105 2.025 1.00 91.50 206 PRO A C 1
ATOM 1590 O O . PRO A 1 206 ? -14.025 -0.785 2.802 1.00 91.50 206 PRO A O 1
ATOM 1593 N N . ALA A 1 207 ? -12.705 0.968 2.300 1.00 91.50 207 ALA A N 1
ATOM 1594 C CA . ALA A 1 207 ? -11.922 0.896 3.538 1.00 91.50 207 ALA A CA 1
ATOM 1595 C C . ALA A 1 207 ? -12.784 1.113 4.796 1.00 91.50 207 ALA A C 1
ATOM 1597 O O . ALA A 1 207 ? -12.588 0.446 5.805 1.00 91.50 207 ALA A O 1
ATOM 1598 N N . THR A 1 208 ? -13.796 1.986 4.740 1.00 88.19 208 THR A N 1
ATOM 1599 C CA . THR A 1 208 ? -14.710 2.200 5.875 1.00 88.19 208 THR A CA 1
ATOM 1600 C C . THR A 1 208 ? -15.490 0.927 6.194 1.00 88.19 208 THR A C 1
ATOM 1602 O O . THR A 1 208 ? -15.501 0.473 7.335 1.00 88.19 208 THR A O 1
ATOM 1605 N N . ARG A 1 209 ? -16.058 0.280 5.167 1.00 85.88 209 ARG A N 1
ATOM 1606 C CA . ARG A 1 209 ? -16.782 -0.994 5.332 1.00 85.88 209 ARG A CA 1
ATOM 1607 C C . ARG A 1 209 ? -15.866 -2.120 5.807 1.00 85.88 209 ARG A C 1
ATOM 1609 O O . ARG A 1 209 ? -16.284 -2.969 6.590 1.00 85.88 209 ARG A O 1
ATOM 1616 N N . ALA A 1 210 ? -14.625 -2.128 5.331 1.00 90.62 210 ALA A N 1
ATOM 1617 C CA . ALA A 1 210 ? -13.603 -3.073 5.754 1.00 90.62 210 ALA A CA 1
ATOM 1618 C C . ALA A 1 210 ? -13.338 -2.987 7.259 1.00 90.62 210 ALA A C 1
ATOM 1620 O O . ALA A 1 210 ? -13.359 -4.000 7.954 1.00 90.62 210 ALA A O 1
ATOM 1621 N N . VAL A 1 211 ? -13.146 -1.767 7.761 1.00 89.00 211 VAL A N 1
ATOM 1622 C CA . VAL A 1 211 ? -12.890 -1.482 9.176 1.00 89.00 211 VAL A CA 1
ATOM 1623 C C . VAL A 1 211 ? -14.097 -1.863 10.031 1.00 89.00 211 VAL A C 1
ATOM 1625 O O . VAL A 1 211 ? -13.945 -2.570 11.027 1.00 89.00 211 VAL A O 1
ATOM 1628 N N . GLU A 1 212 ? -15.312 -1.511 9.600 1.00 84.56 212 GLU A N 1
ATOM 1629 C CA . GLU A 1 212 ? -16.561 -1.915 10.265 1.00 84.56 212 GLU A CA 1
ATOM 1630 C C . GLU A 1 212 ? -16.708 -3.441 10.390 1.00 84.56 212 GLU A C 1
ATOM 1632 O O . GLU A 1 212 ? -17.143 -3.941 11.437 1.00 84.56 212 GLU A O 1
ATOM 1637 N N . ALA A 1 213 ? -16.331 -4.181 9.341 1.00 84.94 213 ALA A N 1
ATOM 1638 C CA . ALA A 1 213 ? -16.326 -5.640 9.335 1.00 84.94 213 ALA A CA 1
ATOM 1639 C C . ALA A 1 213 ? -15.181 -6.217 10.187 1.00 84.94 213 ALA A C 1
ATOM 1641 O O . ALA A 1 213 ? -15.367 -7.229 10.863 1.00 84.94 213 ALA A O 1
ATOM 1642 N N . ALA A 1 214 ? -14.005 -5.584 10.199 1.00 86.38 214 ALA A N 1
ATOM 1643 C CA . ALA A 1 214 ? -12.870 -6.004 11.018 1.00 86.38 214 ALA A CA 1
ATOM 1644 C C . ALA A 1 214 ? -13.190 -5.930 12.519 1.00 86.38 214 ALA A C 1
ATOM 1646 O O . ALA A 1 214 ? -12.843 -6.853 13.257 1.00 86.38 214 ALA A O 1
ATOM 1647 N N . PHE A 1 215 ? -13.966 -4.932 12.959 1.00 79.94 215 PHE A N 1
ATOM 1648 C CA . PHE A 1 215 ? -14.487 -4.862 14.332 1.00 79.94 215 PHE A CA 1
ATOM 1649 C C . PHE A 1 215 ? -15.306 -6.096 14.756 1.00 79.94 215 PHE A C 1
ATOM 1651 O O . PHE A 1 215 ? -15.400 -6.385 15.945 1.00 79.94 215 PHE A O 1
ATOM 1658 N N . GLU A 1 216 ? -15.925 -6.830 13.823 1.00 75.62 216 GLU A N 1
ATOM 1659 C CA . GLU A 1 216 ? -16.726 -8.032 14.141 1.00 75.62 216 GLU A CA 1
ATOM 1660 C C . GLU A 1 216 ? -15.859 -9.246 14.465 1.00 75.62 216 GLU A C 1
ATOM 1662 O O . GLU A 1 216 ? -16.262 -10.137 15.228 1.00 75.62 216 GLU A O 1
ATOM 1667 N N . ARG A 1 217 ? -14.672 -9.270 13.858 1.00 79.75 217 ARG A N 1
ATOM 1668 C CA . ARG A 1 217 ? -13.720 -10.377 13.910 1.00 79.75 217 ARG A CA 1
ATOM 1669 C C . ARG A 1 217 ? -12.649 -10.153 14.974 1.00 79.75 217 ARG A C 1
ATOM 1671 O O . ARG A 1 217 ? -12.201 -11.121 15.578 1.00 79.75 217 ARG A O 1
ATOM 1678 N N . ALA A 1 218 ? -12.256 -8.901 15.208 1.00 73.81 218 ALA A N 1
ATOM 1679 C CA . ALA A 1 218 ? -11.199 -8.544 16.143 1.00 73.81 218 ALA A CA 1
ATOM 1680 C C . ALA A 1 218 ? -11.584 -8.870 17.596 1.00 73.81 218 ALA A C 1
ATOM 1682 O O . ALA A 1 218 ? -12.643 -8.487 18.092 1.00 73.81 218 ALA A O 1
ATOM 1683 N N . THR A 1 219 ? -10.687 -9.560 18.299 1.00 68.56 219 THR A N 1
ATOM 1684 C CA . THR A 1 219 ? -10.831 -9.897 19.728 1.00 68.56 219 THR A CA 1
ATOM 1685 C C . THR A 1 219 ? -9.751 -9.259 20.601 1.00 68.56 219 THR A C 1
ATOM 1687 O O . THR A 1 219 ? -9.827 -9.327 21.825 1.00 68.56 219 THR A O 1
ATOM 1690 N N . SER A 1 220 ? -8.727 -8.677 19.978 1.00 73.00 220 SER A N 1
ATOM 1691 C CA . SER A 1 220 ? -7.538 -8.123 20.622 1.00 73.00 220 SER A CA 1
ATOM 1692 C C . SER A 1 220 ? -7.742 -6.640 20.947 1.00 73.00 220 SER A C 1
ATOM 1694 O O . SER A 1 220 ? -8.078 -5.868 20.052 1.00 73.00 220 SER A O 1
ATOM 1696 N N . GLU A 1 221 ? -7.528 -6.232 22.206 1.00 67.31 221 GLU A N 1
ATOM 1697 C CA . GLU A 1 221 ? -7.709 -4.831 22.639 1.00 67.31 221 GLU A CA 1
ATOM 1698 C C . GLU A 1 221 ? -6.861 -3.842 21.821 1.00 67.31 221 GLU A C 1
ATOM 1700 O O . GLU A 1 221 ? -7.441 -2.904 21.280 1.00 67.31 221 GLU A O 1
ATOM 1705 N N . PRO A 1 222 ? -5.545 -4.069 21.609 1.00 77.31 222 PRO A N 1
ATOM 1706 C CA . PRO A 1 222 ? -4.737 -3.155 20.801 1.00 77.31 222 PRO A CA 1
ATOM 1707 C C . PRO A 1 222 ? -5.254 -2.996 19.368 1.00 77.31 222 PRO A C 1
ATOM 1709 O O . PRO A 1 222 ? -5.169 -1.923 18.790 1.00 77.31 222 PRO A O 1
ATOM 1712 N N . VAL A 1 223 ? -5.809 -4.057 18.777 1.00 80.75 223 VAL A N 1
ATOM 1713 C CA . VAL A 1 223 ? -6.345 -4.007 17.408 1.00 80.75 223 VAL A CA 1
ATOM 1714 C C . VAL A 1 223 ? -7.646 -3.213 17.364 1.00 80.75 223 VAL A C 1
ATOM 1716 O O . VAL A 1 223 ? -7.869 -2.462 16.421 1.00 80.75 223 VAL A O 1
ATOM 1719 N N . LEU A 1 224 ? -8.493 -3.343 18.386 1.00 76.00 224 LEU A N 1
ATOM 1720 C CA . LEU A 1 224 ? -9.720 -2.555 18.500 1.00 76.00 224 LEU A CA 1
ATOM 1721 C C . LEU A 1 224 ? -9.418 -1.056 18.646 1.00 76.00 224 LEU A C 1
ATOM 1723 O O . LEU A 1 224 ? -10.107 -0.255 18.023 1.00 76.00 224 LEU A O 1
ATOM 1727 N N . GLU A 1 225 ? -8.379 -0.682 19.399 1.00 77.38 225 GLU A N 1
ATOM 1728 C CA . GLU A 1 225 ? -7.921 0.714 19.518 1.00 77.38 225 GLU A CA 1
ATOM 1729 C C . GLU A 1 225 ? -7.419 1.279 18.176 1.00 77.38 225 GLU A C 1
ATOM 1731 O O . GLU A 1 225 ? -7.740 2.415 17.812 1.00 77.38 225 GLU A O 1
ATOM 1736 N N . LEU A 1 226 ? -6.680 0.474 17.400 1.00 85.19 226 LEU A N 1
ATOM 1737 C CA . LEU A 1 226 ? -6.259 0.857 16.048 1.00 85.19 226 LEU A CA 1
ATOM 1738 C C . LEU A 1 226 ? -7.464 1.050 15.125 1.00 85.19 226 LEU A C 1
ATOM 1740 O O . LEU A 1 226 ? -7.536 2.055 14.422 1.00 85.19 226 LEU A O 1
ATOM 1744 N N . LEU A 1 227 ? -8.420 0.116 15.137 1.00 84.94 227 LEU A N 1
ATOM 1745 C CA . LEU A 1 227 ? -9.629 0.203 14.316 1.00 84.94 227 LEU A CA 1
ATOM 1746 C C . LEU A 1 227 ? -10.481 1.429 14.672 1.00 84.94 227 LEU A C 1
ATOM 1748 O O . LEU A 1 227 ? -11.024 2.052 13.763 1.00 84.94 227 LEU A O 1
ATOM 1752 N N . ASP A 1 228 ? -10.575 1.797 15.954 1.00 79.19 228 ASP A N 1
ATOM 1753 C CA . ASP A 1 228 ? -11.278 3.009 16.409 1.00 79.19 228 ASP A CA 1
ATOM 1754 C C . ASP A 1 228 ? -10.613 4.266 15.841 1.00 79.19 228 ASP A C 1
ATOM 1756 O O . ASP A 1 228 ? -11.266 5.099 15.212 1.00 79.19 228 ASP A O 1
ATOM 1760 N N . THR A 1 229 ? -9.284 4.334 15.938 1.00 83.62 229 THR A N 1
ATOM 1761 C CA . THR A 1 229 ? -8.507 5.456 15.397 1.00 83.62 229 THR A CA 1
ATOM 1762 C C . THR A 1 229 ? -8.613 5.550 13.871 1.00 83.62 229 THR A C 1
ATOM 1764 O O . THR A 1 229 ? -8.837 6.629 13.325 1.00 83.62 229 THR A O 1
ATOM 1767 N N . ILE A 1 230 ? -8.509 4.419 13.164 1.00 89.62 230 ILE A N 1
ATOM 1768 C CA . ILE A 1 230 ? -8.686 4.359 11.708 1.00 89.62 230 ILE A CA 1
ATOM 1769 C C . ILE A 1 230 ? -10.083 4.851 11.323 1.00 89.62 230 ILE A C 1
ATOM 1771 O O . ILE A 1 230 ? -10.226 5.665 10.408 1.00 89.62 230 ILE A O 1
ATOM 1775 N N . HIS A 1 231 ? -11.114 4.334 11.997 1.00 85.88 231 HIS A N 1
ATOM 1776 C CA . HIS A 1 231 ? -12.506 4.654 11.713 1.00 85.88 231 HIS A CA 1
ATOM 1777 C C . HIS A 1 231 ? -12.779 6.153 11.863 1.00 85.88 231 HIS A C 1
ATOM 1779 O O . HIS A 1 231 ? -13.531 6.712 11.060 1.00 85.88 231 HIS A O 1
ATOM 1785 N N . ASP A 1 232 ? -12.139 6.811 12.829 1.00 79.94 232 ASP A N 1
ATOM 1786 C CA . ASP A 1 232 ? -12.219 8.257 13.017 1.00 79.94 232 ASP A CA 1
ATOM 1787 C C . ASP A 1 232 ? -11.733 9.029 11.788 1.00 79.94 232 ASP A C 1
ATOM 1789 O O . ASP A 1 232 ? -12.459 9.884 11.281 1.00 79.94 232 ASP A O 1
ATOM 1793 N N . TRP A 1 233 ? -10.580 8.662 11.230 1.00 84.44 233 TRP A N 1
ATOM 1794 C CA . TRP A 1 233 ? -10.039 9.329 10.046 1.00 84.44 233 TRP A CA 1
ATOM 1795 C C . TRP A 1 233 ? -10.911 9.140 8.793 1.00 84.44 233 TRP A C 1
ATOM 1797 O O . TRP A 1 233 ? -11.216 10.092 8.069 1.00 84.44 233 TRP A O 1
ATOM 1807 N N . ILE A 1 234 ? -11.339 7.908 8.508 1.00 86.31 234 ILE A N 1
ATOM 1808 C CA . ILE A 1 234 ? -11.978 7.574 7.220 1.00 86.31 234 ILE A CA 1
ATOM 1809 C C . ILE A 1 234 ? -13.493 7.805 7.187 1.00 86.31 234 ILE A C 1
ATOM 1811 O O . ILE A 1 234 ? -14.093 7.764 6.108 1.00 86.31 234 ILE A O 1
ATOM 1815 N N . SER A 1 235 ? -14.132 8.038 8.335 1.00 74.94 235 SER A N 1
ATOM 1816 C CA . SER A 1 235 ? -15.588 8.174 8.408 1.00 74.94 235 SER A CA 1
ATOM 1817 C C . SER A 1 235 ? -16.095 9.500 7.824 1.00 74.94 235 SER A C 1
ATOM 1819 O O . SER A 1 235 ? -15.644 10.573 8.234 1.00 74.94 235 SER A O 1
ATOM 1821 N N . PRO A 1 236 ? -17.127 9.475 6.953 1.00 61.22 236 PRO A N 1
ATOM 1822 C CA . PRO A 1 236 ? -17.735 10.685 6.384 1.00 61.22 236 PRO A CA 1
ATOM 1823 C C . PRO A 1 236 ? -18.230 11.691 7.434 1.00 61.22 236 PRO A C 1
ATOM 1825 O O . PRO A 1 236 ? -18.237 12.895 7.194 1.00 61.22 236 PRO A O 1
ATOM 1828 N N . LEU A 1 237 ? -18.617 11.198 8.617 1.00 48.12 237 LEU A N 1
ATOM 1829 C CA . LEU A 1 237 ? -19.221 11.974 9.706 1.00 48.12 237 LEU A CA 1
ATOM 1830 C C . LEU A 1 237 ? -18.289 13.036 10.327 1.00 48.12 237 LEU A C 1
ATOM 1832 O O . LEU A 1 237 ? -18.767 13.896 11.075 1.00 48.12 237 LEU A O 1
ATOM 1836 N N . GLU A 1 238 ? -16.984 12.997 10.037 1.00 48.78 238 GLU A N 1
ATOM 1837 C CA . GLU A 1 238 ? -16.009 13.976 10.539 1.00 48.78 238 GLU A CA 1
ATOM 1838 C C . GLU A 1 238 ? -15.621 15.068 9.538 1.00 48.78 238 GLU A C 1
ATOM 1840 O O . GLU A 1 238 ? -15.195 16.138 9.974 1.00 48.78 238 GLU A O 1
ATOM 1845 N N . ARG A 1 239 ? -15.799 14.840 8.229 1.00 52.94 239 ARG A N 1
ATOM 1846 C CA . ARG A 1 239 ? -15.252 15.716 7.175 1.00 52.94 239 ARG A CA 1
ATOM 1847 C C . ARG A 1 239 ? -16.106 16.952 6.868 1.00 52.94 239 ARG A C 1
ATOM 1849 O O . ARG A 1 239 ? -15.555 17.982 6.510 1.00 52.94 239 ARG A O 1
ATOM 1856 N N . ASP A 1 240 ? -17.413 16.915 7.129 1.00 46.38 240 ASP A N 1
ATOM 1857 C CA . ASP A 1 240 ? -18.328 18.071 6.980 1.00 46.38 240 ASP A CA 1
ATOM 1858 C C . ASP A 1 240 ? -18.252 19.083 8.153 1.00 46.38 240 ASP A C 1
ATOM 1860 O O . ASP A 1 240 ? -19.209 19.794 8.472 1.00 46.38 240 ASP A O 1
ATOM 1864 N N . ARG A 1 241 ? -17.115 19.154 8.857 1.00 41.16 241 ARG A N 1
ATOM 1865 C CA . ARG A 1 241 ? -16.944 20.016 10.035 1.00 41.16 241 ARG A CA 1
ATOM 1866 C C . ARG A 1 241 ? -16.594 21.453 9.610 1.00 41.16 241 ARG A C 1
ATOM 1868 O O . ARG A 1 241 ? -15.538 21.655 9.017 1.00 41.16 241 ARG A O 1
ATOM 1875 N N . PRO A 1 242 ? -17.378 22.487 9.969 1.00 38.56 242 PRO A N 1
ATOM 1876 C CA . PRO A 1 242 ? -16.884 23.860 9.888 1.00 38.56 242 PRO A CA 1
ATOM 1877 C C . PRO A 1 242 ? -15.678 24.042 10.828 1.00 38.56 242 PRO A C 1
ATOM 1879 O O . PRO A 1 242 ? -15.650 23.482 11.927 1.00 38.56 242 PRO A O 1
ATOM 1882 N N . ALA A 1 243 ? -14.675 24.816 10.398 1.00 42.75 243 ALA A N 1
ATOM 1883 C CA . ALA A 1 243 ? -13.496 25.134 11.205 1.00 42.75 243 ALA A CA 1
ATOM 1884 C C . ALA A 1 243 ? -13.923 25.673 12.580 1.00 42.75 243 ALA A C 1
ATOM 1886 O O . ALA A 1 243 ? -14.730 26.596 12.654 1.00 42.75 243 ALA A O 1
ATOM 1887 N N . VAL A 1 244 ? -13.396 25.081 13.656 1.00 43.06 244 VAL A N 1
ATOM 1888 C CA . VAL A 1 244 ? -13.775 25.398 15.040 1.00 43.06 244 VAL A CA 1
ATOM 1889 C C . VAL A 1 244 ? -13.493 26.881 15.325 1.00 43.06 244 VAL A C 1
ATOM 1891 O O . VAL A 1 244 ? -12.322 27.268 15.364 1.00 43.06 244 VAL A O 1
ATOM 1894 N N . PRO A 1 245 ? -14.511 27.731 15.558 1.00 39.62 245 PRO A N 1
ATOM 1895 C CA . PRO A 1 245 ? -14.284 29.040 16.147 1.00 39.62 245 PRO A CA 1
ATOM 1896 C C . PRO A 1 245 ? -13.833 28.837 17.600 1.00 39.62 245 PRO A C 1
ATOM 1898 O O . PRO A 1 245 ? -14.276 27.903 18.270 1.00 39.62 245 PRO A O 1
ATOM 1901 N N . GLY A 1 246 ? -12.937 29.692 18.096 1.00 47.81 246 GLY A N 1
ATOM 1902 C CA . GLY A 1 246 ? -12.472 29.627 19.484 1.00 47.81 246 GLY A CA 1
ATOM 1903 C C . GLY A 1 246 ? -13.632 29.545 20.485 1.00 47.81 246 GLY A C 1
ATOM 1904 O O . GLY A 1 246 ? -14.589 30.304 20.377 1.00 47.81 246 GLY A O 1
ATOM 1905 N N . THR A 1 247 ? -13.505 28.648 21.472 1.00 49.91 247 THR A N 1
ATOM 1906 C CA . THR A 1 247 ? -14.526 28.289 22.483 1.00 49.91 247 THR A CA 1
ATOM 1907 C C . THR A 1 247 ? -15.884 27.913 21.879 1.00 49.91 247 THR A C 1
ATOM 1909 O O . THR A 1 247 ? -16.699 28.773 21.562 1.00 49.91 247 THR A O 1
ATOM 1912 N N . LEU A 1 248 ? -16.135 26.601 21.782 1.00 54.97 248 LEU A N 1
ATOM 1913 C CA . LEU A 1 248 ? -17.429 26.040 21.387 1.00 54.97 248 LEU A CA 1
ATOM 1914 C C . LEU A 1 248 ? -18.548 26.625 22.259 1.00 54.97 248 LEU A C 1
ATOM 1916 O O . LEU A 1 248 ? -18.418 26.704 23.483 1.00 54.97 248 LEU A O 1
ATOM 1920 N N . SER A 1 249 ? -19.667 26.993 21.642 1.00 70.31 249 SER A N 1
ATOM 1921 C CA . SER A 1 249 ? -20.891 27.285 22.384 1.00 70.31 249 SER A CA 1
ATOM 1922 C C . SER A 1 249 ? -21.384 26.037 23.128 1.00 70.31 249 SER A C 1
ATOM 1924 O O . SER A 1 249 ? -20.999 24.906 22.826 1.00 70.31 249 SER A O 1
ATOM 1926 N N . GLU A 1 250 ? -22.274 26.214 24.102 1.00 48.88 250 GLU A N 1
ATOM 1927 C CA . GLU A 1 250 ? -22.866 25.107 24.867 1.00 48.88 250 GLU A CA 1
ATOM 1928 C C . GLU A 1 250 ? -23.572 24.085 23.957 1.00 48.88 250 GLU A C 1
ATOM 1930 O O . GLU A 1 250 ? -23.457 22.878 24.159 1.00 48.88 250 GLU A O 1
ATOM 1935 N N . ARG A 1 251 ? -24.219 24.552 22.883 1.00 55.97 251 ARG A N 1
ATOM 1936 C CA . ARG A 1 251 ? -24.859 23.690 21.882 1.00 55.97 251 ARG A CA 1
ATOM 1937 C C . ARG A 1 251 ? -23.843 22.885 21.073 1.00 55.97 251 ARG A C 1
ATOM 1939 O O . ARG A 1 251 ? -24.011 21.680 20.927 1.00 55.97 251 ARG A O 1
ATOM 1946 N N . GLU A 1 252 ? -22.783 23.526 20.592 1.00 51.03 252 GLU A N 1
ATOM 1947 C CA . GLU A 1 252 ? -21.717 22.850 19.840 1.00 51.03 252 GLU A CA 1
ATOM 1948 C C . GLU A 1 252 ? -20.922 21.888 20.734 1.00 51.03 252 GLU A C 1
ATOM 1950 O O . GLU A 1 252 ? -20.481 20.835 20.284 1.00 51.03 252 GLU A O 1
ATOM 1955 N N . THR A 1 253 ? -20.793 22.211 22.023 1.00 49.03 253 THR A N 1
ATOM 1956 C CA . THR A 1 253 ? -20.211 21.331 23.043 1.00 49.03 253 THR A CA 1
ATOM 1957 C C . THR A 1 253 ? -21.083 20.095 23.258 1.00 49.03 253 THR A C 1
ATOM 1959 O O . THR A 1 253 ? -20.565 18.983 23.290 1.00 49.03 253 THR A O 1
ATOM 1962 N N . MET A 1 254 ? -22.405 20.258 23.352 1.00 47.12 254 MET A N 1
ATOM 1963 C CA . MET A 1 254 ? -23.350 19.145 23.486 1.00 47.12 254 MET A CA 1
ATOM 1964 C C . MET A 1 254 ? -23.421 18.275 22.226 1.00 47.12 254 MET A C 1
ATOM 1966 O O . MET A 1 254 ? -23.464 17.053 22.338 1.00 47.12 254 MET A O 1
ATOM 1970 N N . GLU A 1 255 ? -23.387 18.872 21.033 1.00 49.88 255 GLU A N 1
ATOM 1971 C CA . GLU A 1 255 ? -23.330 18.141 19.759 1.00 49.88 255 GLU A CA 1
ATOM 1972 C C . GLU A 1 255 ? -21.993 17.392 19.600 1.00 49.88 255 GLU A C 1
ATOM 1974 O O . GLU A 1 255 ? -21.985 16.229 19.191 1.00 49.88 255 GLU A O 1
ATOM 1979 N N . TYR A 1 256 ? -20.872 18.001 20.006 1.00 43.16 256 TYR A N 1
ATOM 1980 C CA . TYR A 1 256 ? -19.570 17.335 20.080 1.00 43.16 256 TYR A CA 1
ATOM 1981 C C . TYR A 1 256 ? -19.611 16.149 21.049 1.00 43.16 256 TYR A C 1
ATOM 1983 O O . TYR A 1 256 ? -19.364 15.028 20.620 1.00 43.16 256 TYR A O 1
ATOM 1991 N N . LEU A 1 257 ? -20.010 16.357 22.310 1.00 45.12 257 LEU A N 1
ATOM 1992 C CA . LEU A 1 257 ? -20.107 15.302 23.329 1.00 45.12 257 LEU A CA 1
ATOM 1993 C C . LEU A 1 257 ? -21.063 14.170 22.923 1.00 45.12 257 LEU A C 1
ATOM 1995 O O . LEU A 1 257 ? -20.762 13.003 23.170 1.00 45.12 257 LEU A O 1
ATOM 1999 N N . ALA A 1 258 ? -22.183 14.483 22.265 1.00 47.53 258 ALA A N 1
ATOM 2000 C CA . ALA A 1 258 ? -23.102 13.478 21.735 1.00 47.53 258 ALA A CA 1
ATOM 2001 C C . ALA A 1 258 ? -22.458 12.635 20.619 1.00 47.53 258 ALA A C 1
ATOM 2003 O O . ALA A 1 258 ? -22.696 11.429 20.549 1.00 47.53 258 ALA A O 1
ATOM 2004 N N . ARG A 1 259 ? -21.614 13.241 19.773 1.00 43.38 259 ARG A N 1
ATOM 2005 C CA . ARG A 1 259 ? -20.943 12.577 18.647 1.00 43.38 259 ARG A CA 1
ATOM 2006 C C . ARG A 1 259 ? -19.719 11.759 19.075 1.00 43.38 259 ARG A C 1
ATOM 2008 O O . ARG A 1 259 ? -19.599 10.614 18.652 1.00 43.38 259 ARG A O 1
ATOM 2015 N N . THR A 1 260 ? -18.856 12.280 19.952 1.00 35.66 260 THR A N 1
ATOM 2016 C CA . THR A 1 260 ? -17.754 11.502 20.559 1.00 35.66 260 THR A CA 1
ATOM 2017 C C . THR A 1 260 ? -18.308 10.384 21.442 1.00 35.66 260 THR A C 1
ATOM 2019 O O . THR A 1 260 ? -17.819 9.259 21.407 1.00 35.66 260 THR A O 1
ATOM 2022 N N . GLY A 1 261 ? -19.408 10.655 22.152 1.00 41.28 261 GLY A N 1
ATOM 2023 C CA . GLY A 1 261 ? -20.172 9.638 22.865 1.00 41.28 261 GLY A CA 1
ATOM 2024 C C . GLY A 1 261 ? -20.728 8.559 21.935 1.00 41.28 261 GLY A C 1
ATOM 2025 O O . GLY A 1 261 ? -20.709 7.395 22.309 1.00 41.28 261 GLY A O 1
ATOM 2026 N N . ALA A 1 262 ? -21.178 8.900 20.721 1.00 40.72 262 ALA A N 1
ATO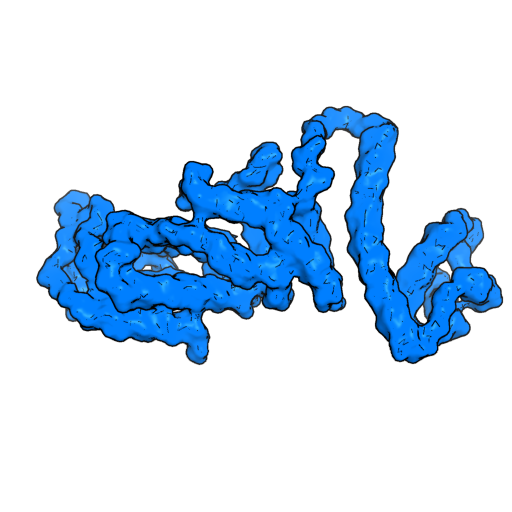M 2027 C CA . ALA A 1 262 ? -21.699 7.939 19.745 1.00 40.72 262 ALA A CA 1
ATOM 2028 C C . ALA A 1 262 ? -20.622 6.996 19.177 1.00 40.72 262 ALA A C 1
ATOM 2030 O O . ALA A 1 262 ? -20.910 5.814 19.007 1.00 40.72 262 ALA A O 1
ATOM 2031 N N . LYS A 1 263 ? -19.397 7.489 18.941 1.00 42.25 263 LYS A N 1
ATOM 2032 C CA . LYS A 1 263 ? -18.241 6.690 18.488 1.00 42.25 263 LYS A CA 1
ATOM 2033 C C . LYS A 1 263 ? -17.835 5.640 19.523 1.00 42.25 263 LYS A C 1
ATOM 2035 O O . LYS A 1 263 ? -17.925 4.443 19.254 1.00 42.25 263 LYS A O 1
ATOM 2040 N N . SER A 1 264 ? -17.564 6.076 20.757 1.00 47.34 264 SER A N 1
ATOM 2041 C CA . SER A 1 264 ? -17.287 5.160 21.868 1.00 47.34 264 SER A CA 1
ATOM 2042 C C . SER A 1 264 ? -18.482 4.250 22.157 1.00 47.34 264 SER A C 1
ATOM 2044 O O . SER A 1 264 ? -18.287 3.070 22.415 1.00 47.34 264 SER A O 1
ATOM 2046 N N . ARG A 1 265 ? -19.730 4.739 22.050 1.00 54.81 265 ARG A N 1
ATOM 2047 C CA . ARG A 1 265 ? -20.940 3.913 22.223 1.00 54.81 265 ARG A CA 1
ATOM 2048 C C . ARG A 1 265 ? -21.132 2.886 21.121 1.00 54.81 265 ARG A C 1
ATOM 2050 O O . ARG A 1 265 ? -21.698 1.849 21.420 1.00 54.81 265 ARG A O 1
ATOM 2057 N N . TRP A 1 266 ? -20.729 3.123 19.875 1.00 52.22 266 TRP A N 1
ATOM 2058 C CA . TRP A 1 266 ? -20.888 2.126 18.814 1.00 52.22 266 TRP A CA 1
ATOM 2059 C C . TRP A 1 266 ? -19.945 0.942 19.038 1.00 52.22 266 TRP A C 1
ATOM 2061 O O . TRP A 1 266 ? -20.417 -0.193 19.128 1.00 52.22 266 TRP A O 1
ATOM 2071 N N . ALA A 1 267 ? -18.651 1.206 19.249 1.00 56.78 267 ALA A N 1
ATOM 2072 C CA . ALA A 1 267 ? -17.665 0.170 19.560 1.00 56.78 267 ALA A CA 1
ATOM 2073 C C . ALA A 1 267 ? -18.004 -0.549 20.882 1.00 56.78 267 ALA A C 1
ATOM 2075 O O . ALA A 1 267 ? -17.998 -1.782 20.954 1.00 56.78 267 ALA A O 1
ATOM 2076 N N . HIS A 1 268 ? -18.409 0.212 21.906 1.00 65.38 268 HIS A N 1
ATOM 2077 C CA . HIS A 1 268 ? -18.888 -0.314 23.185 1.00 65.38 268 HIS A CA 1
ATOM 2078 C C . HIS A 1 268 ? -20.155 -1.168 23.012 1.00 65.38 268 HIS A C 1
ATOM 2080 O O . HIS A 1 268 ? -20.181 -2.326 23.410 1.00 65.38 268 HIS A O 1
ATOM 2086 N N . ASN A 1 269 ? -21.199 -0.688 22.339 1.00 66.25 269 ASN A N 1
ATOM 2087 C CA . ASN A 1 269 ? -22.443 -1.447 22.173 1.00 66.25 269 ASN A CA 1
ATOM 2088 C C . ASN A 1 269 ? -22.252 -2.702 21.314 1.00 66.25 269 ASN A C 1
ATOM 2090 O O . ASN A 1 269 ? -22.860 -3.731 21.606 1.00 66.25 269 ASN A O 1
ATOM 2094 N N . LYS A 1 270 ? -21.391 -2.656 20.290 1.00 66.81 270 LYS A N 1
ATOM 2095 C CA . LYS A 1 270 ? -21.100 -3.811 19.429 1.00 66.81 270 LYS A CA 1
ATOM 2096 C C . LYS A 1 270 ? -20.336 -4.896 20.195 1.00 66.81 270 LYS A C 1
ATOM 2098 O O . LYS A 1 270 ? -20.717 -6.067 20.147 1.00 66.81 270 LYS A O 1
ATOM 2103 N N . ARG A 1 271 ? -19.327 -4.509 20.985 1.00 71.56 271 ARG A N 1
ATOM 2104 C CA . ARG A 1 271 ? -18.590 -5.426 21.873 1.00 71.56 271 ARG A CA 1
ATOM 2105 C C . ARG A 1 271 ? -19.490 -6.025 22.949 1.00 71.56 271 ARG A C 1
ATOM 2107 O O . ARG A 1 271 ? -19.430 -7.229 23.192 1.00 71.56 271 ARG A O 1
ATOM 2114 N N . LEU A 1 272 ? -20.364 -5.214 23.545 1.00 80.88 272 LEU A N 1
ATOM 2115 C CA . LEU A 1 272 ? -21.339 -5.693 24.520 1.00 80.88 272 LEU A CA 1
ATOM 2116 C C . LEU A 1 272 ? -22.329 -6.678 23.885 1.00 80.88 272 LEU A C 1
ATOM 2118 O O . LEU A 1 272 ? -22.630 -7.704 24.486 1.00 80.88 272 LEU A O 1
ATOM 2122 N N . ALA A 1 273 ? -22.795 -6.412 22.662 1.00 77.00 273 ALA A N 1
ATOM 2123 C CA . ALA A 1 273 ? -23.699 -7.302 21.936 1.00 77.00 273 ALA A CA 1
ATOM 2124 C C . ALA A 1 273 ? -23.066 -8.673 21.645 1.00 77.00 273 ALA A C 1
ATOM 2126 O O . ALA A 1 273 ? -23.702 -9.697 21.896 1.00 77.00 273 ALA A O 1
ATOM 2127 N N . LYS A 1 274 ? -21.804 -8.710 21.194 1.00 78.94 274 LYS A N 1
ATOM 2128 C CA . LYS A 1 274 ? -21.065 -9.970 20.999 1.00 78.94 274 LYS A CA 1
ATOM 2129 C C . LYS A 1 274 ? -20.895 -10.727 22.319 1.00 78.94 274 LYS A C 1
ATOM 2131 O O . LYS A 1 274 ? -21.258 -11.894 22.401 1.00 78.94 274 LYS A O 1
ATOM 2136 N N . ALA A 1 275 ? -20.441 -10.041 23.371 1.00 83.31 275 ALA A N 1
ATOM 2137 C CA . ALA A 1 275 ? -20.248 -10.651 24.685 1.00 83.31 275 ALA A CA 1
ATOM 2138 C C . ALA A 1 275 ? -21.557 -11.203 25.284 1.00 83.31 275 ALA A C 1
ATOM 2140 O O . ALA A 1 275 ? -21.542 -12.243 25.939 1.00 83.31 275 ALA A O 1
ATOM 2141 N N . ARG A 1 276 ? -22.701 -10.550 25.027 1.00 84.69 276 ARG A N 1
ATOM 2142 C CA . ARG A 1 276 ? -24.034 -11.073 25.377 1.00 84.69 276 ARG A CA 1
ATOM 2143 C C . ARG A 1 276 ? -24.382 -12.340 24.597 1.00 84.69 276 ARG A C 1
ATOM 2145 O O . ARG A 1 276 ? -24.914 -13.269 25.196 1.00 84.69 276 ARG A O 1
ATOM 2152 N N . SER A 1 277 ? -24.095 -12.381 23.294 1.00 79.69 277 SER A N 1
ATOM 2153 C CA . SER A 1 277 ? -24.338 -13.566 22.459 1.00 79.69 277 SER A CA 1
ATOM 2154 C C . SER A 1 277 ? -23.527 -14.764 22.957 1.00 79.69 277 SER A C 1
ATOM 2156 O O . SER A 1 277 ? -24.106 -15.797 23.277 1.00 79.69 277 SER A O 1
ATOM 2158 N N . ASP A 1 278 ? -22.216 -14.590 23.142 1.00 81.12 278 ASP A N 1
ATOM 2159 C CA . ASP A 1 278 ? -21.320 -15.652 23.620 1.00 81.12 278 ASP A CA 1
ATOM 2160 C C . ASP A 1 278 ? -21.716 -16.138 25.030 1.00 81.12 278 ASP A C 1
ATOM 2162 O O . ASP A 1 278 ? -21.641 -17.325 25.354 1.00 81.12 278 ASP A O 1
ATOM 2166 N N . ALA A 1 279 ? -22.166 -15.218 25.892 1.00 89.69 279 ALA A N 1
ATOM 2167 C CA . ALA A 1 279 ? -22.693 -15.537 27.215 1.00 89.69 279 ALA A CA 1
ATOM 2168 C C . ALA A 1 279 ? -23.994 -16.354 27.142 1.00 89.69 279 ALA A C 1
ATOM 2170 O O . ALA A 1 279 ? -24.139 -17.334 27.878 1.00 89.69 279 ALA A O 1
ATOM 2171 N N . CYS A 1 280 ? -24.912 -15.980 26.247 1.00 88.88 280 CYS A N 1
ATOM 2172 C CA . CYS A 1 280 ? -26.157 -16.704 26.000 1.00 88.88 280 CYS A CA 1
ATOM 2173 C C . CYS A 1 280 ? -25.875 -18.143 25.547 1.00 88.88 280 CYS A C 1
ATOM 2175 O O . CYS A 1 280 ? -26.406 -19.085 26.137 1.00 88.88 280 CYS A O 1
ATOM 2177 N N . ASP A 1 281 ? -24.960 -18.321 24.590 1.00 89.12 281 ASP A N 1
ATOM 2178 C CA . ASP A 1 281 ? -24.567 -19.636 24.065 1.00 89.12 281 ASP A CA 1
ATOM 2179 C C . ASP A 1 281 ? -23.949 -20.538 25.146 1.00 89.12 281 ASP A C 1
ATOM 2181 O O . ASP A 1 281 ? -24.114 -21.759 25.136 1.00 89.12 281 ASP A O 1
ATOM 2185 N N . ARG A 1 282 ? -23.277 -19.938 26.134 1.00 93.81 282 ARG A N 1
ATOM 2186 C CA . ARG A 1 282 ? -22.723 -20.633 27.306 1.00 93.81 282 ARG A CA 1
ATOM 2187 C C . ARG A 1 282 ? -23.745 -20.898 28.419 1.00 93.81 282 ARG A C 1
ATOM 2189 O O . ARG A 1 282 ? -23.381 -21.508 29.425 1.00 93.81 282 ARG A O 1
ATOM 2196 N N . GLY A 1 283 ? -24.984 -20.423 28.292 1.00 93.69 283 GLY A N 1
ATOM 2197 C CA . GLY A 1 283 ? -26.010 -20.523 29.333 1.00 93.69 283 GLY A CA 1
ATOM 2198 C C . GLY A 1 283 ? -25.723 -19.663 30.568 1.00 93.69 283 GLY A C 1
ATOM 2199 O O . GLY A 1 283 ? -26.118 -20.025 31.677 1.00 93.69 283 GLY A O 1
ATOM 2200 N N . LYS A 1 284 ? -24.994 -18.553 30.403 1.00 96.62 284 LYS A N 1
ATOM 2201 C CA . LYS A 1 284 ? -24.757 -17.572 31.469 1.00 96.62 284 LYS A CA 1
ATOM 2202 C C . LYS A 1 284 ? -26.068 -16.877 31.835 1.00 96.62 284 LYS A C 1
ATOM 2204 O O . LYS A 1 284 ? -26.867 -16.551 30.960 1.00 96.62 284 LYS A O 1
ATOM 2209 N N . GLU A 1 285 ? -26.284 -16.666 33.132 1.00 96.38 285 GLU A N 1
ATOM 2210 C CA . GLU A 1 285 ? -27.458 -15.957 33.643 1.00 96.38 285 GLU A CA 1
ATOM 2211 C C . GLU A 1 285 ? -27.559 -14.559 32.999 1.00 96.38 285 GLU A C 1
ATOM 2213 O O . GLU A 1 285 ? -26.554 -13.847 32.961 1.00 96.38 285 GLU A O 1
ATOM 2218 N N . PRO A 1 286 ? -28.725 -14.142 32.470 1.00 94.94 286 PRO A N 1
ATOM 2219 C CA . PRO A 1 286 ? -28.880 -12.799 31.927 1.00 94.94 286 PRO A CA 1
ATOM 2220 C C . PRO A 1 286 ? -28.645 -11.733 32.997 1.00 94.94 286 PRO A C 1
ATOM 2222 O O . PRO A 1 286 ? -29.120 -11.846 34.125 1.00 94.94 286 PRO A O 1
ATOM 2225 N N . PHE A 1 287 ? -27.925 -10.678 32.627 1.00 95.38 287 PHE A N 1
ATOM 2226 C CA . PHE A 1 287 ? -27.708 -9.538 33.504 1.00 95.38 287 PHE A CA 1
ATOM 2227 C C . PHE A 1 287 ? -29.030 -8.859 33.878 1.00 95.38 287 PHE A C 1
ATOM 2229 O O . PHE A 1 287 ? -29.817 -8.497 33.005 1.00 95.38 287 PHE A O 1
ATOM 2236 N N . ASP A 1 288 ? -29.218 -8.630 35.174 1.00 95.19 288 ASP A N 1
ATOM 2237 C CA . ASP A 1 288 ? -30.310 -7.842 35.730 1.00 95.19 288 ASP A CA 1
ATOM 2238 C C . ASP A 1 288 ? -29.752 -6.997 36.881 1.00 95.19 288 ASP A C 1
ATOM 2240 O O . ASP A 1 288 ? -29.286 -7.518 37.902 1.00 95.19 288 ASP A O 1
ATOM 2244 N N . LEU A 1 289 ? -29.775 -5.674 36.701 1.00 91.94 289 LEU A N 1
ATOM 2245 C CA . LEU A 1 289 ? -29.266 -4.741 37.701 1.00 91.94 289 LEU A CA 1
ATOM 2246 C C . LEU A 1 289 ? -30.070 -4.806 39.006 1.00 91.94 289 LEU A C 1
ATOM 2248 O O . LEU A 1 289 ? -29.470 -4.727 40.073 1.00 91.94 289 LEU A O 1
ATOM 2252 N N . ALA A 1 290 ? -31.394 -4.964 38.943 1.00 92.00 290 ALA A N 1
ATOM 2253 C CA . ALA A 1 290 ? -32.233 -4.998 40.136 1.00 92.00 290 ALA A CA 1
ATOM 2254 C C . ALA A 1 290 ? -31.926 -6.243 40.972 1.00 92.00 290 ALA A C 1
ATOM 2256 O O . ALA A 1 290 ? -31.814 -6.150 42.191 1.00 92.00 290 ALA A O 1
ATOM 2257 N N . VAL A 1 291 ? -31.716 -7.393 40.323 1.00 93.81 291 VAL A N 1
ATOM 2258 C CA . VAL A 1 291 ? -31.277 -8.615 41.013 1.00 93.81 291 VAL A CA 1
ATOM 2259 C C . VAL A 1 291 ? -29.892 -8.417 41.629 1.00 93.81 291 VAL A C 1
ATOM 2261 O O . VAL A 1 291 ? -29.703 -8.736 42.803 1.00 93.81 291 VAL A O 1
ATOM 2264 N N . LEU A 1 292 ? -28.938 -7.843 40.890 1.00 93.50 292 LEU A N 1
ATOM 2265 C CA . LEU A 1 292 ? -27.595 -7.563 41.407 1.00 93.50 292 LEU A CA 1
ATOM 2266 C C . LEU A 1 292 ? -27.620 -6.628 42.630 1.00 93.50 292 LEU A C 1
ATOM 2268 O O . LEU A 1 292 ? -26.921 -6.884 43.608 1.00 93.50 292 LEU A O 1
ATOM 2272 N N . GLU A 1 293 ? -28.460 -5.593 42.609 1.00 91.69 293 GLU A N 1
ATOM 2273 C CA . GLU A 1 293 ? -28.636 -4.629 43.706 1.00 91.69 293 GLU A CA 1
ATOM 2274 C C . GLU A 1 293 ? -29.248 -5.255 44.974 1.00 91.69 293 GLU A C 1
ATOM 2276 O O . GLU A 1 293 ? -29.086 -4.712 46.065 1.00 91.69 293 GLU A O 1
ATOM 2281 N N . THR A 1 294 ? -29.895 -6.425 44.880 1.00 93.94 294 THR A N 1
ATOM 2282 C CA . THR A 1 294 ? -30.290 -7.194 46.080 1.00 93.94 294 THR A CA 1
ATOM 2283 C C . THR A 1 294 ? -29.132 -7.966 46.717 1.00 93.94 294 THR A C 1
ATOM 2285 O O . THR A 1 294 ? -29.253 -8.417 47.857 1.00 93.94 294 THR A O 1
ATOM 2288 N N . LEU A 1 295 ? -28.028 -8.156 45.986 1.00 92.44 295 LEU A N 1
ATOM 2289 C CA . LEU A 1 295 ? -26.911 -9.022 46.371 1.00 92.44 295 LEU A CA 1
ATOM 2290 C C . LEU A 1 295 ? -25.676 -8.238 46.834 1.00 92.44 295 LEU A C 1
ATOM 2292 O O . LEU A 1 295 ? -24.945 -8.744 47.682 1.00 92.44 295 LEU A O 1
ATOM 2296 N N . CYS A 1 296 ? -25.442 -7.038 46.299 1.00 89.12 296 CYS A N 1
ATOM 2297 C CA . CYS A 1 296 ? -24.318 -6.168 46.662 1.00 89.12 296 CYS A CA 1
ATOM 2298 C C . CYS A 1 296 ? -24.653 -4.680 46.470 1.00 89.12 296 CYS A C 1
ATOM 2300 O O . CYS A 1 296 ? -25.579 -4.332 45.735 1.00 89.12 296 CYS A O 1
ATOM 2302 N N . ASP A 1 297 ? -23.854 -3.794 47.073 1.00 85.81 297 ASP A N 1
ATOM 2303 C CA . ASP A 1 297 ? -23.965 -2.348 46.844 1.00 85.81 297 ASP A CA 1
ATOM 2304 C C . ASP A 1 297 ? -23.347 -1.955 45.491 1.00 85.81 297 ASP A C 1
ATOM 2306 O O . ASP A 1 297 ? -22.148 -2.116 45.245 1.00 85.81 297 ASP A O 1
ATOM 2310 N N . THR A 1 298 ? -24.183 -1.432 44.595 1.00 81.94 298 THR A N 1
ATOM 2311 C CA . THR A 1 298 ? -23.786 -0.934 43.268 1.00 81.94 298 THR A CA 1
ATOM 2312 C C . THR A 1 298 ? -23.627 0.591 43.240 1.00 81.94 298 THR A C 1
ATOM 2314 O O . THR A 1 298 ? -23.186 1.158 42.227 1.00 81.94 298 THR A O 1
ATOM 2317 N N . SER A 1 299 ? -23.986 1.268 44.335 1.00 71.06 299 SER A N 1
ATOM 2318 C CA . SER A 1 299 ? -23.786 2.698 44.515 1.00 71.06 299 SER A CA 1
ATOM 2319 C C . SER A 1 299 ? -22.332 2.952 44.916 1.00 71.06 299 SER A C 1
ATOM 2321 O O . SER A 1 299 ? -21.724 2.177 45.645 1.00 71.06 299 SER A O 1
ATOM 2323 N N . ARG A 1 300 ? -21.722 4.029 44.412 1.00 63.44 300 ARG A N 1
ATOM 2324 C CA . ARG A 1 300 ? -20.378 4.446 44.845 1.00 63.44 300 ARG A CA 1
ATOM 2325 C C . ARG A 1 300 ? -20.471 5.059 46.245 1.00 63.44 300 ARG A C 1
ATOM 2327 O O . ARG A 1 300 ? -20.416 6.283 46.367 1.00 63.44 300 ARG A O 1
ATOM 2334 N N . GLU A 1 301 ? -20.713 4.233 47.260 1.00 58.03 301 GLU A N 1
ATOM 2335 C CA . GLU A 1 301 ? -20.892 4.654 48.657 1.00 58.03 301 GLU A CA 1
ATOM 2336 C C . GLU A 1 301 ? -21.949 5.773 48.798 1.00 58.03 301 GLU A C 1
ATOM 2338 O O . GLU A 1 301 ? -21.727 6.804 49.432 1.00 58.03 301 GLU A O 1
ATOM 2343 N N . GLY A 1 302 ? -23.096 5.632 48.123 1.00 56.53 302 GLY A N 1
ATOM 2344 C CA . GLY A 1 302 ? -24.173 6.630 48.160 1.00 56.53 302 GLY A CA 1
ATOM 2345 C C . GLY A 1 302 ? -24.053 7.805 47.176 1.00 56.53 302 GLY A C 1
ATOM 2346 O O . GLY A 1 302 ? -24.991 8.599 47.077 1.00 56.53 302 GLY A O 1
ATOM 2347 N N . ARG A 1 303 ? -22.982 7.913 46.371 1.00 57.78 303 ARG A N 1
ATOM 2348 C CA . ARG A 1 303 ? -22.987 8.774 45.169 1.00 57.78 303 ARG A CA 1
ATOM 2349 C C . ARG A 1 303 ? -23.795 8.064 44.078 1.00 57.78 303 ARG A C 1
ATOM 2351 O O . ARG A 1 303 ? -23.264 7.250 43.324 1.00 57.78 303 ARG A O 1
ATOM 2358 N N . MET A 1 304 ? -25.110 8.281 44.071 1.00 58.72 304 MET A N 1
ATOM 2359 C CA . MET A 1 304 ? -26.031 7.628 43.135 1.00 58.72 304 MET A CA 1
ATOM 2360 C C . MET A 1 304 ? -25.887 8.207 41.722 1.00 58.72 304 MET A C 1
ATOM 2362 O O . MET A 1 304 ? -26.530 9.199 41.385 1.00 58.72 304 MET A O 1
ATOM 2366 N N . ASP A 1 305 ? -25.089 7.548 40.879 1.00 68.62 305 ASP A N 1
ATOM 2367 C CA . ASP A 1 305 ? -25.218 7.682 39.422 1.00 68.62 305 ASP A CA 1
ATOM 2368 C C . ASP A 1 305 ? -26.652 7.298 39.006 1.00 68.62 305 ASP A C 1
ATOM 2370 O O . ASP A 1 305 ? -27.299 6.504 39.693 1.00 68.62 305 ASP A O 1
ATOM 2374 N N . ALA A 1 306 ? -27.162 7.821 37.891 1.00 77.44 306 ALA A N 1
ATOM 2375 C CA . ALA A 1 306 ? -28.482 7.445 37.382 1.00 77.44 306 ALA A CA 1
ATOM 2376 C C . ALA A 1 306 ? -28.568 5.932 37.054 1.00 77.44 306 ALA A C 1
ATOM 2378 O O . ALA A 1 306 ? -27.552 5.272 36.822 1.00 77.44 306 ALA A O 1
ATOM 2379 N N . VAL A 1 307 ? -29.774 5.350 37.117 1.00 78.62 307 VAL A N 1
ATOM 2380 C CA . VAL A 1 307 ? -29.995 3.887 37.012 1.00 78.62 307 VAL A CA 1
ATOM 2381 C C . VAL A 1 307 ? -29.494 3.324 35.681 1.00 78.62 307 VAL A C 1
ATOM 2383 O O . VAL A 1 307 ? -28.872 2.269 35.660 1.00 78.62 307 VAL A O 1
ATOM 2386 N N . ASP A 1 308 ? -29.728 4.046 34.591 1.00 71.06 308 ASP A N 1
ATOM 2387 C CA . ASP A 1 308 ? -29.242 3.755 33.241 1.00 71.06 308 ASP A CA 1
ATOM 2388 C C . ASP A 1 308 ? -27.710 3.699 33.181 1.00 71.06 308 ASP A C 1
ATOM 2390 O O . ASP A 1 308 ? -27.148 2.718 32.699 1.00 71.06 308 ASP A O 1
ATOM 2394 N N . ILE A 1 309 ? -27.028 4.678 33.780 1.00 68.00 309 ILE A N 1
ATOM 2395 C CA . ILE A 1 309 ? -25.559 4.715 33.849 1.00 68.00 309 ILE A CA 1
ATOM 2396 C C . ILE A 1 309 ? -25.017 3.526 34.655 1.00 68.00 309 ILE A C 1
ATOM 2398 O O . ILE A 1 309 ? -24.022 2.902 34.274 1.00 68.00 309 ILE A O 1
ATOM 2402 N N . ARG A 1 310 ? -25.660 3.181 35.780 1.00 80.62 310 ARG A N 1
ATOM 2403 C CA . ARG A 1 310 ? -25.267 1.999 36.567 1.00 80.62 310 ARG A CA 1
ATOM 2404 C C . ARG A 1 310 ? -25.506 0.712 35.786 1.00 80.62 310 ARG A C 1
ATOM 2406 O O . ARG A 1 310 ? -24.642 -0.164 35.815 1.00 80.62 310 ARG A O 1
ATOM 2413 N N . HIS A 1 311 ? -26.631 0.615 35.081 1.00 84.69 311 HIS A N 1
ATOM 2414 C CA . HIS A 1 311 ? -26.968 -0.541 34.261 1.00 84.69 311 HIS A CA 1
ATOM 2415 C C . HIS A 1 311 ? -25.901 -0.768 33.195 1.00 84.69 311 HIS A C 1
ATOM 2417 O O . HIS A 1 311 ? -25.277 -1.824 33.200 1.00 84.69 311 HIS A O 1
ATOM 2423 N N . GLU A 1 312 ? -25.622 0.236 32.357 1.00 76.69 312 GLU A N 1
ATOM 2424 C CA . GLU A 1 312 ? -24.594 0.156 31.309 1.00 76.69 312 GLU A CA 1
ATOM 2425 C C . GLU A 1 312 ? -23.236 -0.270 31.889 1.00 76.69 312 GLU A C 1
ATOM 2427 O O . GLU A 1 312 ? -22.601 -1.204 31.397 1.00 76.69 312 GLU A O 1
ATOM 2432 N N . ARG A 1 313 ? -22.819 0.340 33.007 1.00 80.38 313 ARG A N 1
ATOM 2433 C CA . ARG A 1 313 ? -21.539 0.036 33.659 1.00 80.38 313 ARG A CA 1
ATOM 2434 C C . ARG A 1 313 ? -21.436 -1.414 34.129 1.00 80.38 313 ARG A C 1
ATOM 2436 O O . ARG A 1 313 ? -20.421 -2.066 33.881 1.00 80.38 313 ARG A O 1
ATOM 2443 N N . PHE A 1 314 ? -22.409 -1.896 34.899 1.00 86.12 314 PHE A N 1
ATOM 2444 C CA . PHE A 1 314 ? -22.325 -3.233 35.495 1.00 86.12 314 PHE A CA 1
ATOM 2445 C C . PHE A 1 314 ? -22.628 -4.331 34.487 1.00 86.12 314 PHE A C 1
ATOM 2447 O O . PHE A 1 314 ? -21.991 -5.381 34.547 1.00 86.12 314 PHE A O 1
ATOM 2454 N N . GLU A 1 315 ? -23.502 -4.063 33.524 1.00 90.75 315 GLU A N 1
ATOM 2455 C CA . GLU A 1 315 ? -23.753 -4.960 32.407 1.00 90.75 315 GLU A CA 1
ATOM 2456 C C . GLU A 1 315 ? -22.485 -5.165 31.576 1.00 90.75 315 GLU A C 1
ATOM 2458 O O . GLU A 1 315 ? -22.094 -6.300 31.291 1.00 90.75 315 GLU A O 1
ATOM 2463 N N . TRP A 1 316 ? -21.782 -4.072 31.267 1.00 82.88 316 TRP A N 1
ATOM 2464 C CA . TRP A 1 316 ? -20.492 -4.130 30.594 1.00 82.88 316 TRP A CA 1
ATOM 2465 C C . TRP A 1 316 ? -19.497 -4.997 31.357 1.00 82.88 316 TRP A C 1
ATOM 2467 O O . TRP A 1 316 ? -18.922 -5.927 30.790 1.00 82.88 316 TRP A O 1
ATOM 2477 N N . LYS A 1 317 ? -19.308 -4.732 32.655 1.00 83.50 317 LYS A N 1
ATOM 2478 C CA . LYS A 1 317 ? -18.390 -5.512 33.496 1.00 83.50 317 LYS A CA 1
ATOM 2479 C C . LYS A 1 317 ? -18.762 -6.992 33.506 1.00 83.50 317 LYS A C 1
ATOM 2481 O O . LYS A 1 317 ? -17.887 -7.836 33.330 1.00 83.50 317 LYS A O 1
ATOM 2486 N N . TYR A 1 318 ? -20.042 -7.299 33.683 1.00 91.75 318 TYR A N 1
ATOM 2487 C CA . TYR A 1 318 ? -20.527 -8.666 33.791 1.00 91.75 318 TYR A CA 1
ATOM 2488 C C . TYR A 1 318 ? -20.233 -9.491 32.538 1.00 91.75 318 TYR A C 1
ATOM 2490 O O . TYR A 1 318 ? -19.748 -10.617 32.650 1.00 91.75 318 TYR A O 1
ATOM 2498 N N . TYR A 1 319 ? -20.485 -8.938 31.350 1.00 88.25 319 TYR A N 1
ATOM 2499 C CA . TYR A 1 319 ? -20.282 -9.670 30.101 1.00 88.25 319 TYR A CA 1
ATOM 2500 C C . TYR A 1 319 ? -18.845 -9.604 29.576 1.00 88.25 319 TYR A C 1
ATOM 2502 O O . TYR A 1 319 ? -18.363 -10.600 29.045 1.00 88.25 319 TYR A O 1
ATOM 2510 N N . THR A 1 320 ? -18.148 -8.475 29.735 1.00 79.88 320 THR A N 1
ATOM 2511 C CA . THR A 1 320 ? -16.836 -8.259 29.093 1.00 79.88 320 THR A CA 1
ATOM 2512 C C . THR A 1 320 ? -15.644 -8.447 30.031 1.00 79.88 320 THR A C 1
ATOM 2514 O O . THR A 1 320 ? -14.660 -9.059 29.633 1.00 79.88 320 THR A O 1
ATOM 2517 N N . GLN A 1 321 ? -15.711 -7.958 31.275 1.00 80.69 321 GLN A N 1
ATOM 2518 C CA . GLN A 1 321 ? -14.589 -8.042 32.226 1.00 80.69 321 GLN A CA 1
ATOM 2519 C C . GLN A 1 321 ? -14.589 -9.352 33.015 1.00 80.69 321 GLN A C 1
ATOM 2521 O O . GLN A 1 321 ? -13.535 -9.826 33.430 1.00 80.69 321 GLN A O 1
ATOM 2526 N N . PHE A 1 322 ? -15.767 -9.944 33.215 1.00 89.31 322 PHE A N 1
ATOM 2527 C CA . PHE A 1 322 ? -15.938 -11.190 33.958 1.00 89.31 322 PHE A CA 1
ATOM 2528 C C . PHE A 1 322 ? -16.651 -12.263 33.119 1.00 89.31 322 PHE A C 1
ATOM 2530 O O . PHE A 1 322 ? -17.678 -12.796 33.552 1.00 89.31 322 PHE A O 1
ATOM 2537 N N . PRO A 1 323 ? -16.133 -12.616 31.924 1.00 89.75 323 PRO A N 1
ATOM 2538 C CA . PRO A 1 323 ? -16.806 -13.546 31.017 1.00 89.75 323 PRO A CA 1
ATOM 2539 C C . PRO A 1 323 ? -17.023 -14.929 31.651 1.00 89.75 323 PRO A C 1
ATOM 2541 O O . PRO A 1 323 ? -18.040 -15.567 31.394 1.00 89.75 323 PRO A O 1
ATOM 2544 N N . ASP A 1 324 ? -16.137 -15.366 32.549 1.00 90.88 324 ASP A N 1
ATOM 2545 C CA . ASP A 1 324 ? -16.186 -16.689 33.194 1.00 90.88 324 ASP A CA 1
ATOM 2546 C C . ASP A 1 324 ? -17.146 -16.789 34.381 1.00 90.88 324 ASP A C 1
ATOM 2548 O O . ASP A 1 324 ? -17.487 -17.884 34.827 1.00 90.88 324 ASP A O 1
ATOM 2552 N N . VAL A 1 325 ? -17.631 -15.655 34.879 1.00 93.75 325 VAL A N 1
ATOM 2553 C CA . VAL A 1 325 ? -18.625 -15.624 35.949 1.00 93.75 325 VAL A CA 1
ATOM 2554 C C . VAL A 1 325 ? -19.996 -15.948 35.363 1.00 93.75 325 VAL A C 1
ATOM 2556 O O . VAL A 1 325 ? -20.499 -15.185 34.547 1.00 93.75 325 VAL A O 1
ATOM 2559 N N . MET A 1 326 ? -20.606 -17.062 35.771 1.00 96.12 326 MET A N 1
ATOM 2560 C CA . MET A 1 326 ? -21.839 -17.574 35.149 1.00 96.12 326 MET A CA 1
ATOM 2561 C C . MET A 1 326 ? -23.138 -17.098 35.809 1.00 96.12 326 MET A C 1
ATOM 2563 O O . MET A 1 326 ? -24.200 -17.261 35.217 1.00 96.12 326 MET A O 1
ATOM 2567 N N . THR A 1 327 ? -23.068 -16.522 37.013 1.00 97.06 327 THR A N 1
ATOM 2568 C CA . THR A 1 327 ? -24.246 -16.109 37.795 1.00 97.06 327 THR A CA 1
ATOM 2569 C C . THR A 1 327 ? -24.080 -14.710 38.380 1.00 97.06 327 THR A C 1
ATOM 2571 O O . THR A 1 327 ? -22.959 -14.263 38.644 1.00 97.06 327 THR A O 1
ATOM 2574 N N . LEU A 1 328 ? -25.191 -14.018 38.625 1.00 96.50 328 LEU A N 1
ATOM 2575 C CA . LEU A 1 328 ? -25.207 -12.705 39.273 1.00 96.50 328 LEU A CA 1
ATOM 2576 C C . LEU A 1 328 ? -24.730 -12.778 40.727 1.00 96.50 328 LEU A C 1
ATOM 2578 O O . LEU A 1 328 ? -24.085 -11.852 41.210 1.00 96.50 328 LEU A O 1
ATOM 2582 N N . ARG A 1 329 ? -24.953 -13.907 41.412 1.00 96.25 329 ARG A N 1
ATOM 2583 C CA . ARG A 1 329 ? -24.425 -14.147 42.766 1.00 96.25 329 ARG A CA 1
ATOM 2584 C C . ARG A 1 329 ? -22.902 -14.186 42.798 1.00 96.25 329 ARG A C 1
ATOM 2586 O O . ARG A 1 329 ? -22.286 -13.635 43.708 1.00 96.25 329 ARG A O 1
ATOM 2593 N N . ASP A 1 330 ? -22.289 -14.840 41.822 1.00 95.19 330 ASP A N 1
ATOM 2594 C CA . ASP A 1 330 ? -20.832 -14.909 41.731 1.00 95.19 330 ASP A CA 1
ATOM 2595 C C . ASP A 1 330 ? -20.243 -13.567 41.297 1.00 95.19 330 ASP A C 1
ATOM 2597 O O . ASP A 1 330 ? -19.170 -13.179 41.761 1.00 95.19 330 ASP A O 1
ATOM 2601 N N . PHE A 1 331 ? -20.979 -12.824 40.470 1.00 96.06 331 PHE A N 1
ATOM 2602 C CA . PHE A 1 331 ? -20.602 -11.476 40.074 1.00 96.06 331 PHE A CA 1
ATOM 2603 C C . PHE A 1 331 ? -20.684 -10.476 41.227 1.00 96.06 331 PHE A C 1
ATOM 2605 O O . PHE A 1 331 ? -19.757 -9.690 41.393 1.00 96.06 331 PHE A O 1
ATOM 2612 N N . ALA A 1 332 ? -21.712 -10.556 42.075 1.00 94.75 332 ALA A N 1
ATOM 2613 C CA . ALA A 1 332 ? -21.836 -9.729 43.275 1.00 94.75 332 ALA A CA 1
ATOM 2614 C C . ALA A 1 332 ? -20.589 -9.842 44.169 1.00 94.75 332 ALA A C 1
ATOM 2616 O O . ALA A 1 332 ? -20.034 -8.834 44.595 1.00 94.75 332 ALA A O 1
ATOM 2617 N N . ARG A 1 333 ? -20.049 -11.061 44.337 1.00 92.81 333 ARG A N 1
ATOM 2618 C CA . ARG A 1 333 ? -18.788 -11.281 45.069 1.00 92.81 333 ARG A CA 1
ATOM 2619 C C . ARG A 1 333 ? -17.603 -10.548 44.432 1.00 92.81 333 ARG A C 1
ATOM 2621 O O . ARG A 1 333 ? -16.764 -10.014 45.150 1.00 92.81 333 ARG A O 1
ATOM 2628 N N . LYS A 1 334 ? -17.535 -10.492 43.096 1.00 90.75 334 LYS A N 1
ATOM 2629 C CA . LYS A 1 334 ? -16.511 -9.721 42.368 1.00 90.75 334 LYS A CA 1
ATOM 2630 C C . LYS A 1 334 ? -16.693 -8.215 42.506 1.00 90.75 334 LYS A C 1
ATOM 2632 O O . LYS A 1 334 ? -15.699 -7.504 42.619 1.00 90.75 334 LYS A O 1
ATOM 2637 N N . VAL A 1 335 ? -17.930 -7.730 42.526 1.00 87.25 335 VAL A N 1
ATOM 2638 C CA . VAL A 1 335 ? -18.228 -6.311 42.758 1.00 87.25 335 VAL A CA 1
ATOM 2639 C C . VAL A 1 335 ? -17.811 -5.894 44.171 1.00 87.25 335 VAL A C 1
ATOM 2641 O O . VAL A 1 335 ? -17.099 -4.904 44.312 1.00 87.25 335 VAL A O 1
ATOM 2644 N N . ASP A 1 336 ? -18.144 -6.685 45.192 1.00 87.12 336 ASP A N 1
ATOM 2645 C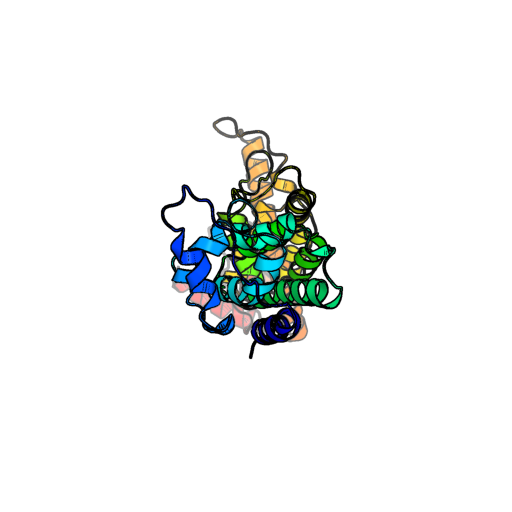 CA . ASP A 1 336 ? -17.723 -6.425 46.576 1.00 87.12 336 ASP A CA 1
ATOM 2646 C C . ASP A 1 336 ? -16.198 -6.462 46.742 1.00 87.12 336 ASP A C 1
ATOM 2648 O O . ASP A 1 336 ? -15.629 -5.651 47.475 1.00 87.12 336 ASP A O 1
ATOM 2652 N N . GLU A 1 337 ? -15.514 -7.388 46.058 1.00 84.50 337 GLU A N 1
ATOM 2653 C CA . GLU A 1 337 ? -14.050 -7.402 45.990 1.00 84.50 337 GLU A CA 1
ATOM 2654 C C . GLU A 1 337 ? -13.528 -6.083 45.415 1.00 84.50 337 GLU A C 1
ATOM 2656 O O . GLU A 1 337 ? -12.681 -5.463 46.044 1.00 84.50 337 GLU A O 1
ATOM 2661 N N . LEU A 1 338 ? -14.048 -5.619 44.275 1.00 77.69 338 LEU A N 1
ATOM 2662 C CA . LEU A 1 338 ? -13.618 -4.363 43.647 1.00 77.69 338 LEU A CA 1
ATOM 2663 C C . LEU A 1 338 ? -13.860 -3.138 44.539 1.00 77.69 338 LEU A C 1
ATOM 2665 O O . LEU A 1 338 ? -12.989 -2.276 44.622 1.00 77.69 338 LEU A O 1
ATOM 2669 N N . ASN A 1 339 ? -15.005 -3.082 45.221 1.00 74.62 339 ASN A N 1
ATOM 2670 C CA . ASN A 1 339 ? -15.368 -1.970 46.103 1.00 74.62 339 ASN A CA 1
ATOM 2671 C C . ASN A 1 339 ? -14.476 -1.888 47.354 1.00 74.62 339 ASN A C 1
ATOM 2673 O O . ASN A 1 339 ? -14.372 -0.835 47.968 1.00 74.62 339 ASN A O 1
ATOM 2677 N N . ARG A 1 340 ? -13.802 -2.977 47.747 1.00 73.44 340 ARG A N 1
ATOM 2678 C CA . ARG A 1 340 ? -12.859 -2.974 48.881 1.00 73.44 340 ARG A CA 1
ATOM 2679 C C . ARG A 1 340 ? -11.512 -2.318 48.574 1.00 73.44 340 ARG A C 1
ATOM 2681 O O . ARG A 1 340 ? -10.757 -2.060 49.509 1.00 73.44 340 ARG A O 1
ATOM 2688 N N . TRP A 1 341 ? -11.197 -2.095 47.298 1.00 57.66 341 TRP A N 1
ATOM 2689 C CA . TRP A 1 341 ? -9.916 -1.536 46.845 1.00 57.66 341 TRP A CA 1
ATOM 2690 C C . TRP A 1 341 ? -10.051 -0.154 46.184 1.00 57.66 341 TRP A C 1
ATOM 2692 O O . TRP A 1 341 ? -9.059 0.355 45.662 1.00 57.66 341 TRP A O 1
ATOM 2702 N N . SER A 1 342 ? -11.252 0.433 46.179 1.00 51.28 342 SER A N 1
ATOM 2703 C CA . SER A 1 342 ? -11.555 1.764 45.628 1.00 51.28 342 SER A CA 1
ATOM 2704 C C . SER A 1 342 ? -11.712 2.809 46.718 1.00 51.28 342 SER A C 1
ATOM 2706 O O . SER A 1 342 ? -11.228 3.943 46.515 1.00 51.28 342 SER A O 1
#

Foldseek 3Di:
DALLVVLLVLLCVVLVPQDQDPWKDAAPPDPCRCLRVVCSPDQLQPDDQVSCQVCLQPPCPGIHALSNCSNNVSSLVVCQQVVPPPHDQLLSNLLNLVVNVVCPPPPSNSVSVVSNLVRSLVVVLVDPPGSDQNLSSLLSCVSNVDACPVSLVVLLLCPDLSSLVSLLCCCVPQWDPPLQIAGPPPSDDCVDPSRVVVSCCLQCHSNLVNLVVVLLVDPDPVSLVSSLVSNQRRPPVNNPDDDDDPDDDPVRVVVVCVVVVVSCCVSLVSVLVVLVVVLVVVQADDDDVVVLVVQADLDLVPVDDDPVVSSSVLSSCVRPVCVVHRYSNSSSVVVVVVSVVD